Protein AF-A0AAD9IQ55-F1 (afdb_monomer_lite)

Structure (mmCIF, N/CA/C/O backbone):
data_AF-A0AAD9IQ55-F1
#
_entry.id   AF-A0AAD9IQ55-F1
#
loop_
_atom_site.group_PDB
_atom_site.id
_atom_site.type_symbol
_atom_site.label_atom_id
_atom_site.label_alt_id
_atom_site.label_comp_id
_atom_site.label_asym_id
_atom_site.label_entity_id
_atom_site.label_seq_id
_atom_site.pdbx_PDB_ins_code
_atom_site.Cartn_x
_atom_site.Cartn_y
_atom_site.Cartn_z
_atom_site.occupancy
_atom_site.B_iso_or_equiv
_atom_site.auth_seq_id
_atom_site.auth_comp_id
_atom_site.auth_asym_id
_atom_site.auth_atom_id
_atom_site.pdbx_PDB_model_num
ATOM 1 N N . MET A 1 1 ? 18.481 4.243 27.994 1.00 42.56 1 MET A N 1
ATOM 2 C CA . MET A 1 1 ? 17.463 4.254 26.922 1.00 42.56 1 MET A CA 1
ATOM 3 C C . MET A 1 1 ? 17.151 2.808 26.580 1.00 42.56 1 MET A C 1
ATOM 5 O O . MET A 1 1 ? 18.084 2.077 26.283 1.00 42.56 1 MET A O 1
ATOM 9 N N . CYS A 1 2 ? 15.898 2.372 26.704 1.00 54.56 2 CYS A N 1
ATOM 10 C CA . CYS A 1 2 ? 15.465 1.057 26.230 1.00 54.56 2 CYS A CA 1
ATOM 11 C C . CYS A 1 2 ? 14.967 1.247 24.794 1.00 54.56 2 CYS A C 1
ATOM 13 O O . CYS A 1 2 ? 14.055 2.041 24.573 1.00 54.56 2 CYS A O 1
ATOM 15 N N . VAL A 1 3 ? 15.608 0.602 23.823 1.00 52.66 3 VAL A N 1
ATOM 16 C CA . VAL A 1 3 ? 15.129 0.601 22.438 1.00 52.66 3 VAL A CA 1
ATOM 17 C C . VAL A 1 3 ? 14.088 -0.509 22.357 1.00 52.66 3 VAL A C 1
ATOM 19 O O . VAL A 1 3 ? 14.427 -1.685 22.476 1.00 52.66 3 VAL A O 1
ATOM 22 N N . ILE A 1 4 ? 12.811 -0.146 22.232 1.00 53.31 4 ILE A N 1
ATOM 23 C CA . ILE A 1 4 ? 11.757 -1.126 21.967 1.00 53.31 4 ILE A CA 1
ATOM 24 C C . ILE A 1 4 ? 11.944 -1.570 20.517 1.00 53.31 4 ILE A C 1
ATOM 26 O O . ILE A 1 4 ? 11.664 -0.817 19.587 1.00 53.31 4 ILE A O 1
ATOM 30 N N . HIS A 1 5 ? 12.454 -2.782 20.321 1.00 58.53 5 HIS A N 1
ATOM 31 C CA . HIS A 1 5 ? 12.438 -3.414 19.011 1.00 58.53 5 HIS A CA 1
ATOM 32 C C . HIS A 1 5 ? 11.019 -3.917 18.754 1.00 58.53 5 HIS A C 1
ATOM 34 O O . HIS A 1 5 ? 10.540 -4.813 19.448 1.00 58.53 5 HIS A O 1
ATOM 40 N N . VAL A 1 6 ? 10.337 -3.335 17.769 1.00 66.56 6 VAL A N 1
ATOM 41 C CA . VAL A 1 6 ? 9.122 -3.942 17.222 1.00 66.56 6 VAL A CA 1
ATOM 42 C C . VAL A 1 6 ? 9.561 -5.252 16.566 1.00 66.56 6 VAL A C 1
ATOM 44 O O . VAL A 1 6 ? 10.432 -5.237 15.698 1.00 66.56 6 VAL A O 1
ATOM 47 N N . VAL A 1 7 ? 9.031 -6.383 17.033 1.00 69.19 7 VAL A N 1
ATOM 48 C CA . VAL A 1 7 ? 9.368 -7.723 16.525 1.00 69.19 7 VAL A CA 1
ATOM 49 C C . VAL A 1 7 ? 8.355 -8.130 15.460 1.00 69.19 7 VAL A C 1
ATOM 51 O O . VAL A 1 7 ? 7.166 -7.842 15.595 1.00 69.19 7 VAL A O 1
ATOM 54 N N . ALA A 1 8 ? 8.829 -8.790 14.400 1.00 69.25 8 ALA A N 1
ATOM 55 C CA . ALA A 1 8 ? 7.970 -9.260 13.320 1.00 69.25 8 ALA A CA 1
ATOM 56 C C . ALA A 1 8 ? 6.969 -10.286 13.843 1.00 69.25 8 ALA A C 1
ATOM 58 O O . ALA A 1 8 ? 7.355 -11.146 14.642 1.00 69.25 8 ALA A O 1
ATOM 59 N N . PRO A 1 9 ? 5.714 -10.268 13.365 1.00 76.56 9 PRO A N 1
ATOM 60 C CA . PRO A 1 9 ? 4.845 -11.426 13.485 1.00 76.56 9 PRO A CA 1
ATOM 61 C C . PRO A 1 9 ? 5.547 -12.674 12.935 1.00 76.56 9 PRO A C 1
ATOM 63 O O . PRO A 1 9 ? 6.327 -12.594 11.986 1.00 76.56 9 PRO A O 1
ATOM 66 N N . SER A 1 10 ? 5.238 -13.841 13.502 1.00 71.06 10 SER A N 1
ATOM 67 C CA . SER A 1 10 ? 5.856 -15.117 13.114 1.00 71.06 10 SER A CA 1
ATOM 68 C C . SER A 1 10 ? 5.575 -15.531 11.665 1.00 71.06 10 SER A C 1
ATOM 70 O O . SER A 1 10 ? 6.304 -16.357 11.121 1.00 71.06 10 SER A O 1
ATOM 72 N N . VAL A 1 11 ? 4.543 -14.961 11.032 1.00 79.62 11 VAL A N 1
ATOM 73 C CA . VAL A 1 11 ? 4.214 -15.173 9.620 1.00 79.62 11 VAL A CA 1
ATOM 74 C C . VAL A 1 11 ? 3.798 -13.841 9.001 1.00 79.62 11 VAL A C 1
ATOM 76 O O . VAL A 1 11 ? 2.807 -13.241 9.413 1.00 79.62 11 VAL A O 1
ATOM 79 N N . LEU A 1 12 ? 4.541 -13.402 7.987 1.00 85.56 12 LEU A N 1
ATOM 80 C CA . LEU A 1 12 ? 4.138 -12.324 7.086 1.00 85.56 12 LEU A CA 1
ATOM 81 C C . LEU A 1 12 ? 3.651 -12.943 5.775 1.00 85.56 12 LEU A C 1
ATOM 83 O O . LEU A 1 12 ? 4.246 -13.899 5.280 1.00 85.56 12 LEU A O 1
ATOM 87 N N . GLN A 1 13 ? 2.570 -12.406 5.218 1.00 91.56 13 GLN A N 1
ATOM 88 C CA . GLN A 1 13 ? 2.015 -12.852 3.939 1.00 91.56 13 GLN A CA 1
ATOM 89 C C . GLN A 1 13 ? 2.373 -11.861 2.835 1.00 91.56 13 GLN A C 1
ATOM 91 O O . GLN A 1 13 ? 2.524 -10.672 3.114 1.00 91.56 13 GLN A O 1
ATOM 96 N N . ASN A 1 14 ? 2.477 -12.341 1.591 1.00 95.44 14 ASN A N 1
ATOM 97 C CA . ASN A 1 14 ? 2.530 -11.456 0.432 1.00 95.44 14 ASN A CA 1
ATOM 98 C C . ASN A 1 14 ? 1.146 -10.821 0.232 1.00 95.44 14 ASN A C 1
ATOM 100 O O . ASN A 1 14 ? 0.242 -11.458 -0.305 1.00 95.44 14 ASN A O 1
ATOM 104 N N . VAL A 1 15 ? 0.991 -9.576 0.670 1.00 96.88 15 VAL A N 1
ATOM 105 C CA . VAL A 1 15 ? -0.272 -8.829 0.601 1.00 96.88 15 VAL A CA 1
ATOM 106 C C . VAL A 1 15 ? -0.481 -8.140 -0.746 1.00 96.88 15 VAL A C 1
ATOM 108 O O . VAL A 1 15 ? -1.554 -7.601 -0.983 1.00 96.88 15 VAL A O 1
ATOM 111 N N . ALA A 1 16 ? 0.511 -8.176 -1.641 1.00 97.62 16 ALA A N 1
ATOM 112 C CA . ALA A 1 16 ? 0.393 -7.638 -2.994 1.00 97.62 16 ALA A CA 1
ATOM 113 C C . ALA A 1 16 ? -0.162 -8.654 -4.007 1.00 97.62 16 ALA A C 1
ATOM 115 O O . ALA A 1 16 ? -0.528 -8.260 -5.110 1.00 97.62 16 ALA A O 1
ATOM 116 N N . LEU A 1 17 ? -0.249 -9.944 -3.657 1.00 97.38 17 LEU A N 1
ATOM 117 C CA . LEU A 1 17 ? -0.717 -10.988 -4.571 1.00 97.38 17 LEU A CA 1
ATOM 118 C C . LEU A 1 17 ? -2.138 -10.692 -5.081 1.00 97.38 17 LEU A C 1
ATOM 120 O O . LEU A 1 17 ? -3.067 -10.514 -4.296 1.00 97.38 17 LEU A O 1
ATOM 124 N N . ASN A 1 18 ? -2.301 -10.694 -6.403 1.00 96.50 18 ASN A N 1
ATOM 125 C CA . ASN A 1 18 ? -3.513 -10.365 -7.156 1.00 96.50 18 ASN A CA 1
ATOM 126 C C . ASN A 1 18 ? -4.063 -8.947 -6.933 1.00 96.50 18 ASN A C 1
ATOM 128 O O . ASN A 1 18 ? -5.191 -8.660 -7.343 1.00 96.50 18 ASN A O 1
ATOM 132 N N . MET A 1 19 ? -3.286 -8.050 -6.324 1.00 97.12 19 MET A N 1
ATOM 133 C CA . MET A 1 19 ? -3.704 -6.666 -6.125 1.00 97.12 19 MET A CA 1
ATOM 134 C C . MET A 1 19 ? -3.611 -5.856 -7.415 1.00 97.12 19 MET A C 1
ATOM 136 O O . MET A 1 19 ? -2.787 -6.122 -8.300 1.00 97.12 19 MET A O 1
ATOM 140 N N . ALA A 1 20 ? -4.477 -4.847 -7.511 1.00 95.31 20 ALA A N 1
ATOM 141 C CA . ALA A 1 20 ? -4.499 -3.929 -8.634 1.00 95.31 20 ALA A CA 1
ATOM 142 C C . ALA A 1 20 ? -3.229 -3.072 -8.647 1.00 95.31 20 ALA A C 1
ATOM 144 O O . ALA A 1 20 ? -2.779 -2.565 -7.619 1.00 95.31 20 ALA A O 1
ATOM 145 N N . ALA A 1 21 ? -2.669 -2.898 -9.838 1.00 95.88 21 ALA A N 1
ATOM 146 C CA . ALA A 1 21 ? -1.472 -2.108 -10.038 1.00 95.88 21 ALA A CA 1
ATOM 147 C C . ALA A 1 21 ? -1.592 -1.236 -11.283 1.00 95.88 21 ALA A C 1
ATOM 149 O O . ALA A 1 21 ? -2.334 -1.538 -12.223 1.00 95.88 21 ALA A O 1
ATOM 150 N N . GLU A 1 22 ? -0.800 -0.179 -11.294 1.00 94.56 22 GLU A N 1
ATOM 151 C CA . GLU A 1 22 ? -0.687 0.798 -12.362 1.00 94.56 22 GLU A CA 1
ATOM 152 C C . GLU A 1 22 ? 0.782 1.124 -12.632 1.00 94.56 22 GLU A C 1
ATOM 154 O O . GLU A 1 22 ? 1.686 0.755 -11.881 1.00 94.56 22 GLU A O 1
ATOM 159 N N . ARG A 1 23 ? 1.031 1.767 -13.768 1.00 92.81 23 ARG A N 1
ATOM 160 C CA . ARG A 1 23 ? 2.373 2.115 -14.222 1.00 92.81 23 ARG A CA 1
ATOM 161 C C . ARG A 1 23 ? 2.347 3.372 -15.071 1.00 92.81 23 ARG A C 1
ATOM 163 O O . ARG A 1 23 ? 1.303 3.724 -15.622 1.00 92.81 23 ARG A O 1
ATOM 170 N N . SER A 1 24 ? 3.513 3.970 -15.259 1.00 91.94 24 SER A N 1
ATOM 171 C CA . SER A 1 24 ? 3.709 5.047 -16.220 1.00 91.94 24 SER A CA 1
ATOM 172 C C . SER A 1 24 ? 3.548 4.583 -17.681 1.00 91.94 24 SER A C 1
ATOM 174 O O . SER A 1 24 ? 3.724 3.403 -18.027 1.00 91.94 24 SER A O 1
ATOM 176 N N . GLY A 1 25 ? 3.180 5.539 -18.541 1.00 81.94 25 GLY A N 1
ATOM 177 C CA . GLY A 1 25 ? 3.067 5.388 -19.993 1.00 81.94 25 GLY A CA 1
ATOM 178 C C . GLY A 1 25 ? 1.837 4.604 -20.510 1.00 81.94 25 GLY A C 1
ATOM 179 O O . GLY A 1 25 ? 1.267 3.765 -19.812 1.00 81.94 25 GLY A O 1
ATOM 180 N N . PRO A 1 26 ? 1.413 4.818 -21.774 1.00 66.62 26 PRO A N 1
ATOM 181 C CA . PRO A 1 26 ? 0.259 4.135 -22.374 1.00 66.62 26 PRO A CA 1
ATOM 182 C C . PRO A 1 26 ? 0.397 2.596 -22.493 1.00 66.62 26 PRO A C 1
ATOM 184 O O . PRO A 1 26 ? 1.491 2.027 -22.525 1.00 66.62 26 PRO A O 1
ATOM 187 N N . SER A 1 27 ? -0.758 1.923 -22.571 1.00 57.03 27 SER A N 1
ATOM 188 C CA . SER A 1 27 ? -1.025 0.475 -22.409 1.00 57.03 27 SER A CA 1
ATOM 189 C C . SER A 1 27 ? -0.521 -0.467 -23.534 1.00 57.03 27 SER A C 1
ATOM 191 O O . SER A 1 27 ? -1.166 -1.464 -23.840 1.00 57.03 27 SER A O 1
ATOM 193 N N . GLN A 1 28 ? 0.607 -0.195 -24.205 1.00 56.88 28 GLN A N 1
ATOM 194 C CA . GLN A 1 28 ? 0.999 -0.997 -25.387 1.00 56.88 28 GLN A CA 1
ATOM 195 C C . GLN A 1 28 ? 1.853 -2.249 -25.105 1.00 56.88 28 GLN A C 1
ATOM 197 O O . GLN A 1 28 ? 1.911 -3.135 -25.953 1.00 56.88 28 GLN A O 1
ATOM 202 N N . SER A 1 29 ? 2.468 -2.399 -23.925 1.00 57.62 29 SER A N 1
ATOM 203 C CA . SER A 1 29 ? 3.157 -3.647 -23.543 1.00 57.62 29 SER A CA 1
ATOM 204 C C . SER A 1 29 ? 3.081 -3.893 -22.033 1.00 57.62 29 SER A C 1
ATOM 206 O O . SER A 1 29 ? 3.156 -2.935 -21.275 1.00 57.62 29 SER A O 1
ATOM 208 N N . GLY A 1 30 ? 2.864 -5.143 -21.599 1.00 67.00 30 GLY A N 1
ATOM 209 C CA . GLY A 1 30 ? 2.849 -5.572 -20.187 1.00 67.00 30 GLY A CA 1
ATOM 210 C C . GLY A 1 30 ? 1.794 -4.891 -19.296 1.00 67.00 30 GLY A C 1
ATOM 211 O O . GLY A 1 30 ? 1.935 -3.728 -18.914 1.00 67.00 30 GLY A O 1
ATOM 212 N N . ALA A 1 31 ? 0.736 -5.611 -18.913 1.00 87.31 31 ALA A N 1
ATOM 213 C CA . ALA A 1 31 ? -0.234 -5.091 -17.945 1.00 87.31 31 ALA A CA 1
ATOM 214 C C . ALA A 1 31 ? 0.423 -4.932 -16.565 1.00 87.31 31 ALA A C 1
ATOM 216 O O . ALA A 1 31 ? 1.124 -5.838 -16.134 1.00 87.31 31 ALA A O 1
ATOM 217 N N . ALA A 1 32 ? 0.161 -3.831 -15.854 1.00 92.94 32 ALA A N 1
ATOM 218 C CA . ALA A 1 32 ? 0.799 -3.551 -14.562 1.00 92.94 32 ALA A CA 1
ATOM 219 C C . ALA A 1 32 ? 0.580 -4.648 -13.503 1.00 92.94 32 ALA A C 1
ATOM 221 O O . ALA A 1 32 ? 1.468 -4.908 -12.695 1.00 92.94 32 ALA A O 1
ATOM 222 N N . ARG A 1 33 ? -0.567 -5.335 -13.555 1.00 94.19 33 ARG A N 1
ATOM 223 C CA . ARG A 1 33 ? -0.897 -6.473 -12.682 1.00 94.19 33 ARG A CA 1
ATOM 224 C C . ARG A 1 33 ? 0.024 -7.691 -12.835 1.00 94.19 33 ARG A C 1
ATOM 226 O O . ARG A 1 33 ? -0.029 -8.580 -12.003 1.00 94.19 33 ARG A O 1
ATOM 233 N N . LEU A 1 34 ? 0.820 -7.774 -13.906 1.00 93.44 34 LEU A N 1
ATOM 234 C CA . LEU A 1 34 ? 1.723 -8.913 -14.115 1.00 93.44 34 LEU A CA 1
ATOM 235 C C . LEU A 1 34 ? 2.860 -8.949 -13.093 1.00 93.44 34 LEU A C 1
ATOM 237 O O . LEU A 1 34 ? 3.511 -9.964 -12.976 1.00 93.44 34 LEU A O 1
ATOM 241 N N . ALA A 1 35 ? 3.111 -7.853 -12.374 1.00 94.00 35 ALA A N 1
ATOM 242 C CA . ALA A 1 35 ? 4.083 -7.839 -11.286 1.00 94.00 35 ALA A CA 1
ATOM 243 C C . ALA A 1 35 ? 3.480 -8.287 -9.941 1.00 94.00 35 ALA A C 1
ATOM 245 O O . ALA A 1 35 ? 4.169 -8.244 -8.929 1.00 94.00 35 ALA A O 1
ATOM 246 N N . THR A 1 36 ? 2.195 -8.641 -9.898 1.00 96.56 36 THR A N 1
ATOM 247 C CA . THR A 1 36 ? 1.485 -9.069 -8.686 1.00 96.56 36 THR A CA 1
ATOM 248 C C . THR A 1 36 ? 0.706 -10.363 -8.905 1.00 96.56 36 THR A C 1
ATOM 250 O O . THR A 1 36 ? -0.139 -10.711 -8.085 1.00 96.56 36 THR A O 1
ATOM 253 N N . ASP A 1 37 ? 0.939 -11.088 -10.001 1.00 95.50 37 ASP A N 1
ATOM 254 C CA . ASP A 1 37 ? 0.157 -12.275 -10.366 1.00 95.50 37 ASP A CA 1
ATOM 255 C C . ASP A 1 37 ? 0.698 -13.583 -9.752 1.00 95.50 37 ASP A C 1
ATOM 257 O O . ASP A 1 37 ? 0.043 -14.624 -9.851 1.00 95.50 37 ASP A O 1
ATOM 261 N N . GLY A 1 38 ? 1.850 -13.538 -9.071 1.00 94.19 38 GLY A N 1
ATOM 262 C CA . GLY A 1 38 ? 2.486 -14.705 -8.463 1.00 94.19 38 GLY A CA 1
ATOM 263 C C . GLY A 1 38 ? 3.304 -15.543 -9.446 1.00 94.19 38 GLY A C 1
ATOM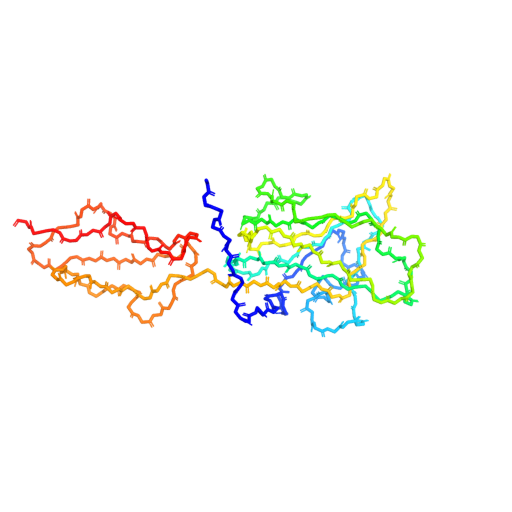 264 O O . GLY A 1 38 ? 3.693 -16.666 -9.108 1.00 94.19 38 GLY A O 1
ATOM 265 N N . ILE A 1 39 ? 3.549 -15.046 -10.661 1.00 90.38 39 ILE A N 1
ATOM 266 C CA . ILE A 1 39 ? 4.222 -15.770 -11.735 1.00 90.38 39 ILE A CA 1
ATOM 267 C C . ILE A 1 39 ? 5.543 -15.065 -12.073 1.00 90.38 39 ILE A C 1
ATOM 269 O O . ILE A 1 39 ? 5.620 -14.169 -12.898 1.00 90.38 39 ILE A O 1
ATOM 273 N N . ASN A 1 40 ? 6.655 -15.574 -11.541 1.00 83.12 40 ASN A N 1
ATOM 274 C CA . ASN A 1 40 ? 7.984 -14.948 -11.676 1.00 83.12 40 ASN A CA 1
ATOM 275 C C . ASN A 1 40 ? 8.537 -14.788 -13.118 1.00 83.12 40 ASN A C 1
ATOM 277 O O . ASN A 1 40 ? 9.645 -14.272 -13.285 1.00 83.12 40 ASN A O 1
ATOM 281 N N . ASN A 1 41 ? 7.841 -15.276 -14.153 1.00 82.75 41 ASN A N 1
ATOM 282 C CA . ASN A 1 41 ? 8.249 -15.166 -15.559 1.00 82.75 41 ASN A CA 1
ATOM 283 C C . ASN A 1 41 ? 7.289 -14.341 -16.439 1.00 82.75 41 ASN A C 1
ATOM 285 O O . ASN A 1 41 ? 7.605 -14.113 -17.612 1.00 82.75 41 ASN A O 1
ATOM 289 N N . THR A 1 42 ? 6.161 -13.873 -15.902 1.00 88.38 42 THR A N 1
ATOM 290 C CA . THR A 1 42 ? 5.388 -12.777 -16.491 1.00 88.38 42 THR A CA 1
ATOM 291 C C . THR A 1 42 ? 5.989 -11.477 -15.978 1.00 88.38 42 THR A C 1
ATOM 293 O O . THR A 1 42 ? 6.549 -11.428 -14.891 1.00 88.38 42 THR A O 1
ATOM 296 N N . CYS A 1 43 ? 6.006 -10.429 -16.803 1.00 88.56 43 CYS A N 1
ATOM 297 C CA . CYS A 1 43 ? 6.587 -9.164 -16.369 1.00 88.56 43 CYS A CA 1
ATOM 298 C C . CYS A 1 43 ? 5.785 -7.976 -16.876 1.00 88.56 43 CYS A C 1
ATOM 300 O O . CYS A 1 43 ? 5.395 -7.902 -18.046 1.00 88.56 43 CYS A O 1
ATOM 302 N N . THR A 1 44 ? 5.620 -7.004 -15.993 1.00 89.88 44 THR A N 1
ATOM 303 C CA . THR A 1 44 ? 5.247 -5.643 -16.340 1.00 89.88 44 THR A CA 1
ATOM 304 C C . THR A 1 44 ? 6.435 -4.944 -16.986 1.00 89.88 44 THR A C 1
ATOM 306 O O . THR A 1 44 ? 7.571 -5.085 -16.528 1.00 89.88 44 THR A O 1
ATOM 309 N N . VAL A 1 45 ? 6.175 -4.167 -18.039 1.00 87.94 45 VAL A N 1
ATOM 310 C CA . VAL A 1 45 ? 7.179 -3.331 -18.705 1.00 87.94 45 VAL A CA 1
ATOM 311 C C . VAL A 1 45 ? 6.565 -1.957 -18.976 1.00 87.94 45 VAL A C 1
ATOM 313 O O . VAL A 1 45 ? 5.445 -1.876 -19.479 1.00 87.94 45 VAL A O 1
ATOM 316 N N . THR A 1 46 ? 7.263 -0.880 -18.622 1.00 88.81 46 THR A N 1
ATOM 317 C CA . THR A 1 46 ? 6.867 0.490 -18.996 1.00 88.81 46 THR A CA 1
ATOM 318 C C . THR A 1 46 ? 7.348 0.835 -20.406 1.00 88.81 46 THR A C 1
ATOM 320 O O . THR A 1 46 ? 8.086 0.076 -21.041 1.00 88.81 46 THR A O 1
ATOM 323 N N . ASN A 1 47 ? 6.962 2.010 -20.904 1.00 88.00 47 ASN A N 1
ATOM 324 C CA . ASN A 1 47 ? 7.623 2.570 -22.080 1.00 88.00 47 ASN A CA 1
ATOM 325 C C . ASN A 1 47 ? 9.022 3.084 -21.713 1.00 88.00 47 ASN A C 1
ATOM 327 O O . ASN A 1 47 ? 9.397 3.119 -20.539 1.00 88.00 47 ASN A O 1
ATOM 331 N N . ILE A 1 48 ? 9.786 3.457 -22.741 1.00 86.69 48 ILE A N 1
ATOM 332 C CA . ILE A 1 48 ? 11.026 4.209 -22.567 1.00 86.69 48 ILE A CA 1
ATOM 333 C C . ILE A 1 48 ? 10.635 5.649 -22.241 1.00 86.69 48 ILE A C 1
ATOM 335 O O . ILE A 1 48 ? 10.021 6.318 -23.068 1.00 86.69 48 ILE A O 1
ATOM 339 N N . GLU A 1 49 ? 10.932 6.085 -21.024 1.00 89.00 49 GLU A N 1
ATOM 340 C CA . GLU A 1 49 ? 10.611 7.421 -20.524 1.00 89.00 49 GLU A CA 1
ATOM 341 C C . GLU A 1 49 ? 11.558 7.805 -19.381 1.00 89.00 49 GLU A C 1
ATOM 343 O O . GLU A 1 49 ? 12.341 6.983 -18.898 1.00 89.00 49 GLU A O 1
ATOM 348 N N . LEU A 1 50 ? 11.523 9.069 -18.958 1.00 90.06 50 LEU A N 1
ATOM 349 C CA . LEU A 1 50 ? 12.254 9.518 -17.776 1.00 90.06 50 LEU A CA 1
ATOM 350 C C . LEU A 1 50 ? 11.506 9.098 -16.511 1.00 90.06 50 LEU A C 1
ATOM 352 O O . LEU A 1 50 ? 10.322 9.390 -16.365 1.00 90.06 50 LEU A O 1
ATOM 356 N N . HIS A 1 51 ? 12.231 8.490 -15.575 1.00 90.75 51 HIS A N 1
ATOM 357 C CA . HIS A 1 51 ? 11.712 8.053 -14.279 1.00 90.75 51 HIS A CA 1
ATOM 358 C C . HIS A 1 51 ? 10.447 7.171 -14.358 1.00 90.75 51 HIS A C 1
ATOM 360 O O . HIS A 1 51 ? 9.444 7.483 -13.704 1.00 90.75 51 HIS A O 1
ATOM 366 N N . PRO A 1 52 ? 10.448 6.080 -15.154 1.00 92.81 52 PRO A N 1
ATOM 367 C CA . PRO A 1 52 ? 9.303 5.187 -15.214 1.00 92.81 52 PRO A CA 1
ATOM 368 C C . PRO A 1 52 ? 9.000 4.611 -13.835 1.00 92.81 52 PRO A C 1
ATOM 370 O O . PRO A 1 52 ? 9.904 4.323 -13.040 1.00 92.81 52 PRO A O 1
ATOM 373 N N . TRP A 1 53 ? 7.716 4.409 -13.573 1.00 94.88 53 TRP A N 1
ATOM 374 C CA . TRP A 1 53 ? 7.248 3.952 -12.278 1.00 94.88 53 TRP A CA 1
ATOM 375 C C . TRP A 1 53 ? 6.149 2.905 -12.389 1.00 94.88 53 TRP A C 1
ATOM 377 O O . TRP A 1 53 ? 5.445 2.783 -13.394 1.00 94.88 53 TRP A O 1
ATOM 387 N N . TRP A 1 54 ? 6.012 2.146 -11.313 1.00 95.75 54 TRP A N 1
ATOM 388 C CA . TRP A 1 54 ? 4.955 1.173 -11.094 1.00 95.75 54 TRP A CA 1
ATOM 389 C C . TRP A 1 54 ? 4.444 1.302 -9.662 1.00 95.75 54 TRP A C 1
ATOM 391 O O . TRP A 1 54 ? 5.234 1.563 -8.757 1.00 95.75 54 TRP A O 1
ATOM 401 N N . ARG A 1 55 ? 3.142 1.127 -9.443 1.00 97.62 55 ARG A N 1
ATOM 402 C CA . ARG A 1 55 ? 2.518 1.243 -8.122 1.00 97.62 55 ARG A CA 1
ATOM 403 C C . ARG A 1 55 ? 1.429 0.195 -7.937 1.00 97.62 55 ARG A C 1
ATOM 405 O O . ARG A 1 55 ? 0.614 -0.001 -8.833 1.00 97.62 55 ARG A O 1
ATOM 412 N N . VAL A 1 56 ? 1.396 -0.437 -6.767 1.00 98.12 56 VAL A N 1
ATOM 413 C CA . VAL A 1 56 ? 0.301 -1.322 -6.330 1.00 98.12 56 VAL A CA 1
ATOM 414 C C . VAL A 1 56 ? -0.555 -0.634 -5.275 1.00 98.12 56 VAL A C 1
ATOM 416 O O . VAL A 1 56 ? -0.014 0.021 -4.381 1.00 98.12 56 VAL A O 1
ATOM 419 N N . ASP A 1 57 ? -1.874 -0.802 -5.378 1.00 98.00 57 ASP A N 1
ATOM 420 C CA . ASP A 1 57 ? -2.842 -0.475 -4.327 1.00 98.00 57 ASP A CA 1
ATOM 421 C C . ASP A 1 57 ? -3.183 -1.749 -3.542 1.00 98.00 57 ASP A C 1
ATOM 423 O O . ASP A 1 57 ? -3.800 -2.671 -4.074 1.00 98.00 57 ASP A O 1
ATOM 427 N N . LEU A 1 58 ? -2.791 -1.801 -2.267 1.00 97.88 58 LEU A N 1
ATOM 428 C CA . LEU A 1 58 ? -3.072 -2.923 -1.366 1.00 97.88 58 LEU A CA 1
ATOM 429 C C . LEU A 1 58 ? -4.522 -2.927 -0.848 1.00 97.88 58 LEU A C 1
ATOM 431 O O . LEU A 1 58 ? -4.878 -3.797 -0.054 1.00 97.88 58 LEU A O 1
ATOM 435 N N . VAL A 1 59 ? -5.348 -1.954 -1.257 1.00 96.31 59 VAL A N 1
ATOM 436 C CA . VAL A 1 59 ? -6.755 -1.718 -0.878 1.00 96.31 59 VAL A CA 1
ATOM 437 C C . VAL A 1 59 ? -6.940 -1.287 0.581 1.00 96.31 59 VAL A C 1
ATOM 439 O O . VAL A 1 59 ? -7.707 -0.367 0.868 1.00 96.31 59 VAL A O 1
ATOM 442 N N . HIS A 1 60 ? -6.199 -1.893 1.504 1.00 96.12 60 HIS A N 1
ATOM 443 C CA . HIS A 1 60 ? -6.207 -1.588 2.929 1.00 96.12 60 HIS A CA 1
ATOM 444 C C . HIS A 1 60 ? -4.847 -1.080 3.413 1.00 96.12 60 HIS A C 1
ATOM 446 O O . HIS A 1 60 ? -3.847 -1.117 2.698 1.00 96.12 60 HIS A O 1
ATOM 452 N N . LEU A 1 61 ? -4.814 -0.587 4.653 1.00 96.88 61 LEU A N 1
ATOM 453 C CA . LEU A 1 61 ? -3.578 -0.156 5.295 1.00 96.88 61 LEU A CA 1
ATOM 454 C C . LEU A 1 61 ? -2.862 -1.351 5.930 1.00 96.88 61 LEU A C 1
ATOM 456 O O . LEU A 1 61 ? -3.454 -2.089 6.720 1.00 96.88 61 LEU A O 1
ATOM 460 N N . TYR A 1 62 ? -1.574 -1.494 5.637 1.00 95.88 62 TYR A N 1
ATOM 461 C CA . TYR A 1 62 ? -0.714 -2.527 6.199 1.00 95.88 62 TYR A CA 1
ATOM 462 C C . TYR A 1 62 ? 0.476 -1.908 6.920 1.00 95.88 62 TYR A C 1
ATOM 464 O O . TYR A 1 62 ? 1.042 -0.910 6.480 1.00 95.88 62 TYR A O 1
ATOM 472 N N . THR A 1 63 ? 0.906 -2.556 7.995 1.00 93.38 63 THR A N 1
ATOM 473 C CA . THR A 1 63 ? 2.251 -2.392 8.543 1.00 93.38 63 THR A CA 1
ATOM 474 C C . THR A 1 63 ? 3.196 -3.260 7.716 1.00 93.38 63 THR A C 1
ATOM 476 O O . THR A 1 63 ? 3.237 -4.482 7.887 1.00 93.38 63 THR A O 1
ATOM 479 N N . VAL A 1 64 ? 3.918 -2.645 6.783 1.00 93.56 64 VAL A N 1
ATOM 480 C CA . VAL A 1 64 ? 4.835 -3.303 5.846 1.00 93.56 64 VAL A CA 1
ATOM 481 C C . VAL A 1 64 ? 6.212 -3.462 6.479 1.00 93.56 64 VAL A C 1
ATOM 483 O O . VAL A 1 64 ? 6.775 -2.524 7.037 1.00 93.56 64 VAL A O 1
ATOM 486 N N . TRP A 1 65 ? 6.750 -4.673 6.382 1.00 90.94 65 TRP A N 1
ATOM 487 C CA . TRP A 1 65 ? 8.029 -5.072 6.968 1.00 90.94 65 TRP A CA 1
ATOM 488 C C . TRP A 1 65 ? 9.153 -5.116 5.946 1.00 90.94 65 TRP A C 1
ATOM 490 O O . TRP A 1 65 ? 10.267 -4.679 6.223 1.00 90.94 65 TRP A O 1
ATOM 500 N N . HIS A 1 66 ? 8.867 -5.677 4.776 1.00 89.50 66 HIS A N 1
ATOM 501 C CA . HIS A 1 66 ? 9.794 -5.668 3.660 1.00 89.50 66 HIS A CA 1
ATOM 502 C C . HIS A 1 66 ? 9.052 -5.807 2.339 1.00 89.50 66 HIS A C 1
ATOM 504 O O . HIS A 1 66 ? 7.950 -6.355 2.262 1.00 89.50 66 HIS A O 1
ATOM 510 N N . VAL A 1 67 ? 9.697 -5.307 1.294 1.00 92.81 67 VAL A N 1
ATOM 511 C CA . VAL A 1 67 ? 9.273 -5.470 -0.092 1.00 92.81 67 VAL A CA 1
ATOM 512 C C .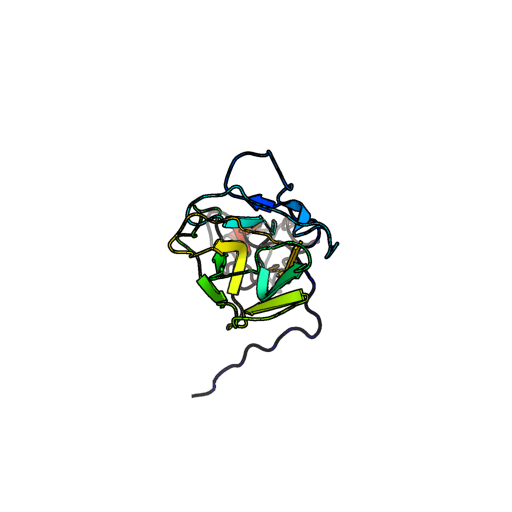 VAL A 1 67 ? 10.344 -6.268 -0.802 1.00 92.81 67 VAL A C 1
ATOM 514 O O . VAL A 1 67 ? 11.529 -6.004 -0.612 1.00 92.81 67 VAL A O 1
ATOM 517 N N . THR A 1 68 ? 9.909 -7.217 -1.612 1.00 90.31 68 THR A N 1
ATOM 518 C CA . THR A 1 68 ? 10.741 -8.067 -2.446 1.00 90.31 68 THR A CA 1
ATOM 519 C C . THR A 1 68 ? 10.416 -7.794 -3.903 1.00 90.31 68 THR A C 1
ATOM 521 O O . THR A 1 68 ? 9.257 -7.844 -4.301 1.00 90.31 68 THR A O 1
ATOM 524 N N . VAL A 1 69 ? 11.438 -7.532 -4.707 1.00 89.00 69 VAL A N 1
ATOM 525 C CA . VAL A 1 69 ? 11.295 -7.312 -6.151 1.00 89.00 69 VAL A CA 1
ATOM 526 C C . VAL A 1 69 ? 12.098 -8.363 -6.886 1.00 89.00 69 VAL A C 1
ATOM 528 O O . VAL A 1 69 ? 13.267 -8.529 -6.561 1.00 89.00 69 VAL A O 1
ATOM 531 N N . SER A 1 70 ? 11.493 -9.024 -7.869 1.00 83.19 70 SER A N 1
ATOM 532 C CA . SER A 1 70 ? 12.124 -10.013 -8.742 1.00 83.19 70 SER A CA 1
ATOM 533 C C . SER A 1 70 ? 12.076 -9.560 -10.202 1.00 83.19 70 SER A C 1
ATOM 535 O O . SER A 1 70 ? 11.024 -9.177 -10.723 1.00 83.19 70 SER A O 1
ATOM 537 N N . ASN A 1 71 ? 13.213 -9.652 -10.889 1.00 77.62 71 ASN A N 1
ATOM 538 C CA . ASN A 1 71 ? 13.317 -9.483 -12.340 1.00 77.62 71 ASN A CA 1
ATOM 539 C C . ASN A 1 71 ? 13.956 -10.727 -12.967 1.00 77.62 71 ASN A C 1
ATOM 541 O O . ASN A 1 71 ? 14.915 -11.256 -12.417 1.00 77.62 71 ASN A O 1
ATOM 545 N N . PHE A 1 72 ? 13.447 -11.193 -14.107 1.00 71.50 72 PHE A N 1
ATOM 546 C CA . PHE A 1 72 ? 13.959 -12.380 -14.795 1.00 71.50 72 PHE A CA 1
ATOM 547 C C . PHE A 1 72 ? 14.942 -11.978 -15.909 1.00 71.50 72 PHE A C 1
ATOM 549 O O . PHE A 1 72 ? 14.542 -11.577 -17.005 1.00 71.50 72 PHE A O 1
ATOM 556 N N . GLU A 1 73 ? 16.247 -12.079 -15.631 1.00 59.31 73 GLU A N 1
ATOM 557 C CA . GLU A 1 73 ? 17.324 -11.462 -16.429 1.00 59.31 73 GLU A CA 1
ATOM 558 C C . GLU A 1 73 ? 17.624 -12.084 -17.804 1.00 59.31 73 GLU A C 1
ATOM 560 O O . GLU A 1 73 ? 18.420 -11.515 -18.554 1.00 59.31 73 GLU A O 1
ATOM 565 N N . GLN A 1 74 ? 16.984 -13.186 -18.222 1.00 58.66 74 GLN A N 1
ATOM 566 C CA . GLN A 1 74 ? 17.165 -13.666 -19.608 1.00 58.66 74 GLN A CA 1
ATOM 567 C C . GLN A 1 74 ? 16.661 -12.657 -20.657 1.00 58.66 74 GLN A C 1
ATOM 569 O O . GLN A 1 74 ? 16.992 -12.777 -21.836 1.00 58.66 74 GLN A O 1
ATOM 574 N N . GLN A 1 75 ? 15.898 -11.639 -20.245 1.00 56.84 75 GLN A N 1
ATOM 575 C CA . GLN A 1 75 ? 15.458 -10.549 -21.106 1.00 56.84 75 GLN A CA 1
ATOM 576 C C . GLN A 1 75 ? 15.896 -9.186 -20.546 1.00 56.84 75 GLN A C 1
ATOM 578 O O . GLN A 1 75 ? 15.298 -8.650 -19.620 1.00 56.84 75 GLN A O 1
ATOM 583 N N . GLN A 1 76 ? 16.935 -8.617 -21.159 1.00 62.50 76 GLN A N 1
ATOM 584 C CA . GLN A 1 76 ? 17.529 -7.307 -20.854 1.00 62.50 76 GLN A CA 1
ATOM 585 C C . GLN A 1 76 ? 16.516 -6.131 -20.860 1.00 62.50 76 GLN A C 1
ATOM 587 O O . GLN A 1 76 ? 15.547 -6.138 -21.643 1.00 62.50 76 GLN A O 1
ATOM 592 N N . PRO A 1 77 ? 16.776 -5.048 -20.091 1.00 60.09 77 PRO A N 1
ATOM 593 C CA . PRO A 1 77 ? 17.932 -4.794 -19.223 1.00 60.09 77 PRO A CA 1
ATOM 594 C C . PRO A 1 77 ? 17.713 -5.226 -17.761 1.00 60.09 77 PRO A C 1
ATOM 596 O O . PRO A 1 77 ? 16.584 -5.434 -17.315 1.00 60.09 77 PRO A O 1
ATOM 599 N N . ALA A 1 78 ? 18.822 -5.345 -17.023 1.00 63.12 78 ALA A N 1
ATOM 600 C CA . ALA A 1 78 ? 18.829 -5.532 -15.570 1.00 63.12 78 ALA A CA 1
ATOM 601 C C . ALA A 1 78 ? 18.182 -4.334 -14.849 1.00 63.12 78 ALA A C 1
ATOM 603 O O . ALA A 1 78 ? 18.221 -3.212 -15.360 1.00 63.12 78 ALA A O 1
ATOM 604 N N . LEU A 1 79 ? 17.628 -4.565 -13.654 1.00 70.31 79 LEU A N 1
ATOM 605 C CA . LEU A 1 79 ? 17.127 -3.490 -12.792 1.00 70.31 79 LEU A CA 1
ATOM 606 C C . LEU A 1 79 ? 18.286 -2.566 -12.411 1.00 70.31 79 LEU A C 1
ATOM 608 O O . LEU A 1 79 ? 19.302 -3.040 -11.907 1.00 70.31 79 LEU A O 1
ATOM 612 N N . ARG A 1 80 ? 18.144 -1.259 -12.630 1.00 73.38 80 ARG A N 1
ATOM 613 C CA . ARG A 1 80 ? 19.132 -0.253 -12.221 1.00 73.38 80 ARG A CA 1
ATOM 614 C C . ARG A 1 80 ? 18.427 0.908 -11.535 1.00 73.38 80 ARG A C 1
ATOM 616 O O . ARG A 1 80 ? 17.289 1.217 -11.868 1.00 73.38 80 ARG A O 1
ATOM 623 N N . ASP A 1 81 ? 19.108 1.463 -10.539 1.00 82.62 81 ASP A N 1
ATOM 624 C CA . ASP A 1 81 ? 18.746 2.685 -9.819 1.00 82.62 81 ASP A CA 1
ATOM 625 C C . ASP A 1 81 ? 17.260 2.778 -9.431 1.00 82.62 81 ASP A C 1
ATOM 627 O O . ASP A 1 81 ? 16.565 3.738 -9.742 1.00 82.62 81 ASP A O 1
ATOM 631 N N . LEU A 1 82 ? 16.760 1.762 -8.729 1.00 87.81 82 LEU A N 1
ATOM 632 C CA . LEU A 1 82 ? 15.373 1.672 -8.275 1.00 87.81 82 LEU A CA 1
ATOM 633 C C . LEU A 1 82 ? 15.210 2.293 -6.881 1.00 87.81 82 LEU A C 1
ATOM 635 O O . LEU A 1 82 ? 16.000 2.003 -5.986 1.00 87.81 82 LEU A O 1
ATOM 639 N N . ALA A 1 83 ? 14.151 3.066 -6.653 1.00 91.81 83 ALA A N 1
ATOM 640 C CA . ALA A 1 83 ? 13.699 3.459 -5.319 1.00 91.81 83 ALA A CA 1
ATOM 641 C C . ALA A 1 83 ? 12.325 2.864 -5.012 1.00 91.81 83 ALA A C 1
ATOM 643 O O . ALA A 1 83 ? 11.424 2.886 -5.852 1.00 91.81 83 ALA A O 1
ATOM 644 N N . ILE A 1 84 ? 12.169 2.359 -3.788 1.00 93.88 84 ILE A N 1
ATOM 645 C CA . ILE A 1 84 ? 10.917 1.786 -3.290 1.00 93.88 84 ILE A CA 1
ATOM 646 C C . ILE A 1 84 ? 10.319 2.756 -2.274 1.00 93.88 84 ILE A C 1
ATOM 648 O O . ILE A 1 84 ? 10.903 2.997 -1.217 1.00 93.88 84 ILE A O 1
ATOM 652 N N . TRP A 1 85 ? 9.145 3.289 -2.588 1.00 95.81 85 TRP A N 1
ATOM 653 C CA . TRP A 1 85 ? 8.398 4.240 -1.774 1.00 95.81 85 TRP A CA 1
ATOM 654 C C . TRP A 1 85 ? 7.125 3.608 -1.227 1.00 95.81 85 TRP A C 1
ATOM 656 O O . TRP A 1 85 ? 6.466 2.823 -1.904 1.00 95.81 85 TRP A O 1
ATOM 666 N N . MET A 1 86 ? 6.764 3.988 -0.008 1.00 95.56 86 MET A N 1
ATOM 667 C CA . MET A 1 86 ? 5.558 3.539 0.679 1.00 95.56 86 MET A CA 1
ATOM 668 C C . MET A 1 86 ? 4.721 4.742 1.094 1.00 95.56 86 MET A C 1
ATOM 670 O O . MET A 1 86 ? 5.265 5.658 1.707 1.00 95.56 86 MET A O 1
ATOM 674 N N . SER A 1 87 ? 3.424 4.746 0.789 1.00 96.75 87 SER A N 1
ATOM 675 C CA . SER A 1 87 ? 2.512 5.830 1.173 1.00 96.75 87 SER A CA 1
ATOM 676 C C . SER A 1 87 ? 1.154 5.320 1.641 1.00 96.75 87 SER A C 1
ATOM 678 O O . SER A 1 87 ? 0.744 4.188 1.364 1.00 96.75 87 SER A O 1
ATOM 680 N N . ILE A 1 88 ? 0.450 6.168 2.389 1.00 95.94 88 ILE A N 1
ATOM 681 C CA . ILE A 1 88 ? -0.888 5.873 2.914 1.00 95.94 88 ILE A CA 1
ATOM 682 C C . ILE A 1 88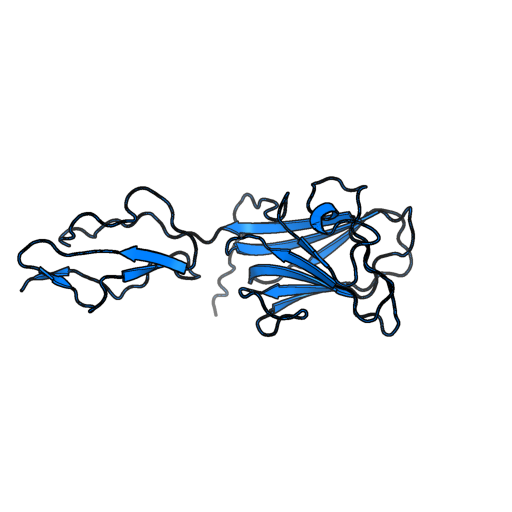 ? -1.949 6.352 1.925 1.00 95.94 88 ILE A C 1
ATOM 684 O O . ILE A 1 88 ? -2.936 5.653 1.692 1.00 95.94 88 ILE A O 1
ATOM 688 N N . ASN A 1 89 ? -1.748 7.537 1.347 1.00 95.94 89 ASN A N 1
ATOM 689 C CA . ASN A 1 89 ? -2.725 8.179 0.483 1.00 95.94 89 ASN A CA 1
ATOM 690 C C . ASN A 1 89 ? -2.393 7.980 -0.997 1.00 95.94 89 ASN A C 1
ATOM 692 O O . ASN A 1 89 ? -1.236 7.784 -1.380 1.00 95.94 89 ASN A O 1
ATOM 696 N N . ASP A 1 90 ? -3.435 8.072 -1.824 1.00 95.75 90 ASP A N 1
ATOM 697 C CA . ASP A 1 90 ? -3.296 8.115 -3.277 1.00 95.75 90 ASP A CA 1
ATOM 698 C C . ASP A 1 90 ? -2.789 9.500 -3.693 1.00 95.75 90 ASP A C 1
ATOM 700 O O . ASP A 1 90 ? -3.561 10.438 -3.900 1.00 95.75 90 ASP A O 1
ATOM 704 N N . THR A 1 91 ? -1.469 9.655 -3.710 1.00 96.06 91 THR A N 1
ATOM 705 C CA . THR A 1 91 ? -0.784 10.878 -4.136 1.00 96.06 91 THR A CA 1
ATOM 706 C C . THR A 1 91 ? -0.050 10.641 -5.458 1.00 96.06 91 THR A C 1
ATOM 708 O O . THR A 1 91 ? -0.032 9.528 -5.982 1.00 96.06 91 THR A O 1
ATOM 711 N N . ALA A 1 92 ? 0.533 11.691 -6.045 1.00 95.50 92 ALA A N 1
ATOM 712 C CA . ALA A 1 92 ? 1.355 11.546 -7.248 1.00 95.50 92 ALA A CA 1
ATOM 713 C C . ALA A 1 92 ? 2.525 10.566 -7.020 1.00 95.50 92 ALA A C 1
ATOM 715 O O . ALA A 1 92 ? 2.879 10.273 -5.886 1.00 95.50 92 ALA A O 1
ATOM 716 N N . VAL A 1 93 ? 3.160 10.079 -8.086 1.00 94.62 93 VAL A N 1
ATOM 717 C CA . VAL A 1 93 ? 4.380 9.262 -7.984 1.00 94.62 93 VAL A CA 1
ATOM 718 C C . VAL A 1 93 ? 5.579 10.120 -8.420 1.00 94.62 93 VAL A C 1
ATOM 720 O O . VAL A 1 93 ? 5.570 10.589 -9.560 1.00 94.62 93 VAL A O 1
ATOM 723 N N . PRO A 1 94 ? 6.603 10.359 -7.568 1.00 94.25 94 PRO A N 1
ATOM 724 C CA . PRO A 1 94 ? 6.769 9.887 -6.186 1.00 94.25 94 PRO A CA 1
ATOM 725 C C . PRO A 1 94 ? 5.762 10.490 -5.184 1.00 94.25 94 PRO A C 1
ATOM 727 O O . PRO A 1 94 ? 5.407 11.663 -5.319 1.00 94.25 94 PRO A O 1
ATOM 730 N N . PRO A 1 95 ? 5.350 9.719 -4.155 1.00 96.00 95 PRO A N 1
ATOM 731 C CA . PRO A 1 95 ? 4.350 10.152 -3.177 1.00 96.00 95 PRO A CA 1
ATOM 732 C C . PRO A 1 95 ? 4.832 11.285 -2.272 1.00 96.00 95 PRO A C 1
ATOM 734 O O . PRO A 1 95 ? 5.902 11.205 -1.669 1.00 96.00 95 PRO A O 1
ATOM 737 N N . SER A 1 96 ? 4.004 12.324 -2.116 1.00 95.62 96 SER A N 1
ATOM 738 C CA . SER A 1 96 ? 4.296 13.480 -1.251 1.00 95.62 96 SER A CA 1
ATOM 739 C C . SER A 1 96 ? 4.259 13.146 0.242 1.00 95.62 96 SER A C 1
ATOM 741 O O . SER A 1 96 ? 4.888 13.828 1.044 1.00 95.62 96 SER A O 1
ATOM 743 N N . ASP A 1 97 ? 3.508 12.109 0.614 1.00 94.62 97 ASP A N 1
ATOM 744 C CA . ASP A 1 97 ? 3.416 11.534 1.960 1.00 94.62 97 ASP A CA 1
ATOM 745 C C . ASP A 1 97 ? 4.254 10.248 2.102 1.00 94.62 97 ASP A C 1
ATOM 747 O O . ASP A 1 97 ? 4.064 9.466 3.033 1.00 94.62 97 ASP A O 1
ATOM 751 N N . GLY A 1 98 ? 5.157 10.007 1.149 1.00 91.94 98 GLY A N 1
ATOM 752 C CA . GLY A 1 98 ? 5.912 8.772 1.042 1.00 91.94 98 GLY A CA 1
ATOM 753 C C . GLY A 1 98 ? 7.083 8.654 2.008 1.00 91.94 98 GLY A C 1
ATOM 754 O O . GLY A 1 98 ? 7.846 9.595 2.211 1.00 91.94 98 GLY A O 1
ATOM 755 N N . SER A 1 99 ? 7.298 7.443 2.515 1.00 93.50 99 SER A N 1
ATOM 756 C CA . SER A 1 99 ? 8.547 7.030 3.158 1.00 93.50 99 SER A CA 1
ATOM 757 C C . SER A 1 99 ? 9.376 6.182 2.194 1.00 93.50 99 SER A C 1
ATOM 759 O O . SER A 1 99 ? 8.867 5.233 1.591 1.00 93.50 99 SER A O 1
ATOM 761 N N . LEU A 1 100 ? 10.660 6.512 2.043 1.00 91.88 100 LEU A N 1
ATOM 762 C CA . LEU A 1 100 ? 11.591 5.736 1.225 1.00 91.88 100 LEU A CA 1
ATOM 763 C C . LEU A 1 100 ? 11.990 4.465 1.979 1.00 91.88 100 LEU A C 1
ATOM 765 O O . LEU A 1 100 ? 12.713 4.548 2.966 1.00 91.88 100 LEU A O 1
ATOM 769 N N . CYS A 1 101 ? 11.581 3.299 1.482 1.00 90.00 101 CYS A N 1
ATOM 770 C CA . CYS A 1 101 ? 11.975 1.999 2.029 1.00 90.00 101 CYS A CA 1
ATOM 771 C C . CYS A 1 101 ? 13.460 1.705 1.793 1.00 90.00 101 CYS A C 1
ATOM 773 O O . CYS A 1 101 ? 14.164 1.168 2.645 1.00 90.00 101 CYS A O 1
ATOM 775 N N . GLY A 1 102 ? 13.946 2.036 0.600 1.00 87.81 102 GLY A N 1
ATOM 776 C CA . GLY A 1 102 ? 15.315 1.771 0.199 1.00 87.81 102 GLY A CA 1
ATOM 777 C C . GLY A 1 102 ? 15.532 2.030 -1.280 1.00 87.81 102 GLY A C 1
ATOM 778 O O . GLY A 1 102 ? 14.585 2.210 -2.051 1.00 87.81 102 GLY A O 1
ATOM 779 N N . THR A 1 103 ? 16.802 2.044 -1.655 1.00 87.31 103 THR A N 1
ATOM 780 C CA . THR A 1 103 ? 17.247 2.154 -3.038 1.00 87.31 103 THR A CA 1
ATOM 781 C C . THR A 1 103 ? 18.040 0.916 -3.422 1.00 87.31 103 THR A C 1
ATOM 783 O O . THR A 1 103 ? 18.653 0.258 -2.580 1.00 87.31 103 THR A O 1
ATOM 786 N N . TYR A 1 104 ? 18.014 0.589 -4.705 1.00 82.38 104 TYR A N 1
ATOM 787 C CA . TYR A 1 104 ? 18.782 -0.494 -5.283 1.00 82.38 104 TYR A CA 1
ATOM 788 C C . TYR A 1 104 ? 19.538 0.009 -6.499 1.00 82.38 104 TYR A C 1
ATOM 790 O O . TYR A 1 104 ? 18.941 0.404 -7.497 1.00 82.38 104 TYR A O 1
ATOM 798 N N . SER A 1 105 ? 20.859 -0.051 -6.413 1.00 78.69 105 SER A N 1
ATOM 799 C CA . SER A 1 105 ? 21.765 0.123 -7.536 1.00 78.69 105 SER A CA 1
ATOM 800 C C . SER A 1 105 ? 22.410 -1.229 -7.840 1.00 78.69 105 SER A C 1
ATOM 802 O O . SER A 1 105 ? 22.930 -1.904 -6.951 1.00 78.69 105 SER A O 1
ATOM 804 N N . SER A 1 106 ? 22.329 -1.663 -9.099 1.00 66.88 106 SER A N 1
ATOM 805 C CA . SER A 1 106 ? 22.863 -2.962 -9.522 1.00 66.88 106 SER A CA 1
ATOM 806 C C . SER A 1 106 ? 24.370 -3.038 -9.252 1.00 66.88 106 SER A C 1
ATOM 808 O O . SER A 1 106 ? 25.112 -2.182 -9.743 1.00 66.88 106 SER A O 1
ATOM 810 N N . PRO A 1 107 ? 24.873 -4.103 -8.603 1.00 59.06 107 PRO A N 1
ATOM 811 C CA . PRO A 1 107 ? 26.241 -4.551 -8.818 1.00 59.06 107 PRO A CA 1
ATOM 812 C C . PRO A 1 107 ? 26.354 -4.976 -10.285 1.00 59.06 107 PRO A C 1
ATOM 814 O O . PRO A 1 107 ? 25.445 -5.596 -10.830 1.00 59.06 107 PRO A O 1
ATOM 817 N N . SER A 1 108 ? 27.434 -4.607 -10.955 1.00 50.91 108 SER A N 1
ATOM 818 C CA . SER A 1 108 ? 27.543 -4.532 -12.415 1.00 50.91 108 SER A CA 1
ATOM 819 C C . SER A 1 108 ? 27.286 -5.823 -13.220 1.00 50.91 108 SER A C 1
ATOM 821 O O . SER A 1 108 ? 27.253 -5.743 -14.441 1.00 50.91 108 SER A O 1
ATOM 823 N N . TRP A 1 109 ? 27.120 -6.998 -12.606 1.00 48.38 109 TRP A N 1
ATOM 824 C CA . TRP A 1 109 ? 27.024 -8.285 -13.306 1.00 48.38 109 TRP A CA 1
ATOM 825 C C . TRP A 1 109 ? 26.304 -9.342 -12.453 1.00 48.38 109 TRP A C 1
ATOM 827 O O . TRP A 1 109 ? 26.946 -10.129 -11.757 1.00 48.38 109 TRP A O 1
ATOM 837 N N . HIS A 1 110 ? 24.978 -9.409 -12.532 1.00 46.47 110 HIS A N 1
ATOM 838 C CA . HIS A 1 110 ? 24.246 -10.614 -12.147 1.00 46.47 110 HIS A CA 1
ATOM 839 C C . HIS A 1 110 ? 23.493 -11.167 -13.363 1.00 46.47 110 HIS A C 1
ATOM 841 O O . HIS A 1 110 ? 23.169 -10.430 -14.293 1.00 46.47 110 HIS A O 1
ATOM 847 N N . VAL A 1 111 ? 23.392 -12.499 -13.397 1.00 47.22 111 VAL A N 1
ATOM 848 C CA . VAL A 1 111 ? 22.566 -13.291 -14.314 1.00 47.22 111 VAL A CA 1
ATOM 849 C C . VAL A 1 111 ? 21.681 -14.148 -13.406 1.00 47.22 111 VAL A C 1
ATOM 851 O O . VAL A 1 111 ? 22.207 -14.983 -12.670 1.00 47.22 111 VAL A O 1
ATOM 854 N N . GLY A 1 112 ? 20.368 -13.934 -13.404 1.00 53.09 112 GLY A N 1
ATOM 855 C CA . GLY A 1 112 ? 19.427 -14.586 -12.496 1.00 53.09 112 GLY A CA 1
ATOM 856 C C . GLY A 1 112 ? 18.245 -13.705 -12.086 1.00 53.09 112 GLY A C 1
ATOM 857 O O . GLY A 1 112 ? 17.842 -12.786 -12.792 1.00 53.09 112 GLY A O 1
ATOM 858 N N . VAL A 1 113 ? 17.642 -14.039 -10.946 1.00 55.62 113 VAL A N 1
ATOM 859 C CA . VAL A 1 113 ? 16.601 -13.217 -10.325 1.00 55.62 113 VAL A CA 1
ATOM 860 C C . VAL A 1 113 ? 17.286 -12.112 -9.528 1.00 55.62 113 VAL A C 1
ATOM 862 O O . VAL A 1 113 ? 17.929 -12.405 -8.520 1.00 55.62 113 VAL A O 1
ATOM 865 N N . SER A 1 114 ? 17.170 -10.851 -9.955 1.00 61.19 114 SER A N 1
ATOM 866 C CA . SER A 1 114 ? 17.599 -9.730 -9.108 1.00 61.19 114 SER A CA 1
ATOM 867 C C . SER A 1 114 ? 16.568 -9.582 -7.989 1.00 61.19 114 SER A C 1
ATOM 869 O O . SER A 1 114 ? 15.416 -9.271 -8.281 1.00 61.19 114 SER A O 1
ATOM 871 N N . HIS A 1 115 ? 16.969 -9.845 -6.742 1.00 65.00 115 HIS A N 1
ATOM 872 C CA . HIS A 1 115 ? 16.105 -9.740 -5.568 1.00 65.00 115 HIS A CA 1
ATOM 873 C C . HIS A 1 115 ? 16.451 -8.483 -4.778 1.00 65.00 115 HIS A C 1
ATOM 875 O O . HIS A 1 115 ? 17.525 -8.393 -4.178 1.00 65.00 115 HIS A O 1
ATOM 881 N N . VAL A 1 116 ? 15.548 -7.509 -4.768 1.00 71.56 116 VAL A N 1
ATOM 882 C CA . VAL A 1 116 ? 15.705 -6.314 -3.934 1.00 71.56 116 VAL A CA 1
ATOM 883 C C . VAL A 1 116 ? 14.854 -6.487 -2.698 1.00 71.56 116 VAL A C 1
ATOM 885 O O . VAL A 1 116 ? 13.638 -6.581 -2.825 1.00 71.56 116 VAL A O 1
ATOM 888 N N . THR A 1 117 ? 15.487 -6.503 -1.526 1.00 77.75 117 THR A N 1
ATOM 889 C CA . THR A 1 117 ? 14.782 -6.434 -0.245 1.00 77.75 117 THR A CA 1
ATOM 890 C C . THR A 1 117 ? 15.127 -5.133 0.450 1.00 77.75 117 THR A C 1
ATOM 892 O O . THR A 1 117 ? 16.293 -4.890 0.757 1.00 77.75 117 THR A O 1
ATOM 895 N N . CYS A 1 118 ? 14.123 -4.312 0.733 1.00 79.50 118 CYS A N 1
ATOM 896 C CA . CYS A 1 118 ? 14.292 -3.170 1.621 1.00 79.50 118 CYS A CA 1
ATOM 897 C C . CYS A 1 118 ? 13.726 -3.513 3.002 1.00 79.50 118 CYS A C 1
ATOM 899 O O . CYS A 1 118 ? 12.601 -4.000 3.116 1.00 79.50 118 CYS A O 1
ATOM 901 N N . VAL A 1 119 ? 14.540 -3.305 4.040 1.00 71.38 119 VAL A N 1
ATOM 902 C CA . VAL A 1 119 ? 14.183 -3.562 5.440 1.00 71.38 119 VAL A CA 1
ATOM 903 C C . VAL A 1 119 ? 14.429 -2.280 6.224 1.00 71.38 119 VAL A C 1
ATOM 905 O O . VAL A 1 119 ? 15.565 -1.829 6.361 1.00 71.38 119 VAL A O 1
ATOM 908 N N . GLN A 1 120 ? 13.353 -1.693 6.726 1.00 73.56 120 GLN A N 1
ATOM 909 C CA . GLN A 1 120 ? 13.352 -0.542 7.626 1.00 73.56 120 GLN A CA 1
ATOM 910 C C . GLN A 1 120 ? 12.489 -0.875 8.849 1.00 73.56 120 GLN A C 1
ATOM 912 O O . GLN A 1 120 ? 11.823 -1.916 8.848 1.00 73.56 120 GLN A O 1
ATOM 917 N N . PRO A 1 121 ? 12.478 -0.041 9.910 1.00 83.06 121 PRO A N 1
ATOM 918 C CA . PRO A 1 121 ? 11.390 -0.099 10.879 1.00 83.06 121 PRO A CA 1
ATOM 919 C C . PRO A 1 121 ? 10.040 -0.186 10.143 1.00 83.06 121 PRO A C 1
ATOM 921 O O . PRO A 1 121 ? 9.897 0.488 9.121 1.00 83.06 121 PRO A O 1
ATOM 924 N N . PRO A 1 122 ? 9.080 -1.008 10.603 1.00 86.88 122 PRO A N 1
ATOM 925 C CA . PRO A 1 122 ? 7.867 -1.260 9.837 1.00 86.88 122 PRO A CA 1
ATOM 926 C C . PRO A 1 122 ? 7.127 0.034 9.48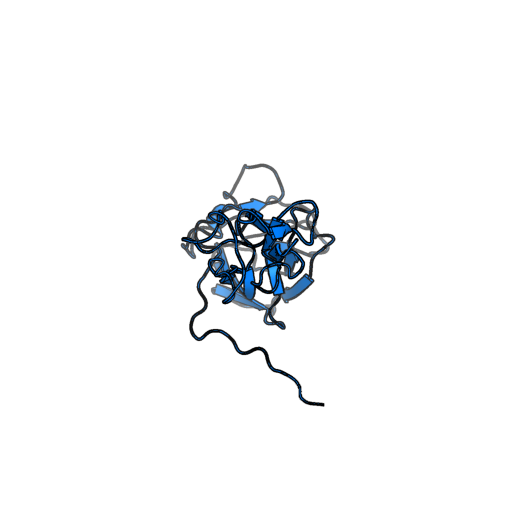7 1.00 86.88 122 PRO A C 1
ATOM 928 O O . PRO A 1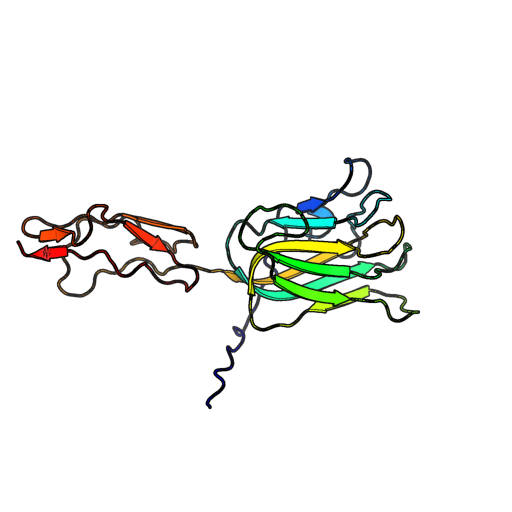 122 ? 6.920 0.887 10.352 1.00 86.88 122 PRO A O 1
ATOM 931 N N . VAL A 1 123 ? 6.729 0.173 8.224 1.00 91.38 123 VAL A N 1
ATOM 932 C CA . VAL A 1 123 ? 6.120 1.396 7.683 1.00 91.38 123 VAL A CA 1
ATOM 933 C C . VAL A 1 123 ? 4.652 1.143 7.377 1.00 91.38 123 VAL A C 1
ATOM 935 O O . VAL A 1 123 ? 4.291 0.111 6.819 1.00 91.38 123 VAL A O 1
ATOM 938 N N . LEU A 1 124 ? 3.792 2.096 7.728 1.00 94.06 124 LEU A N 1
ATOM 939 C CA . LEU A 1 124 ? 2.383 2.060 7.350 1.00 94.06 124 LEU A CA 1
ATOM 940 C C . LEU A 1 124 ? 2.229 2.421 5.870 1.00 94.06 124 LEU A C 1
ATOM 942 O O . LEU A 1 124 ? 2.640 3.503 5.455 1.00 94.06 124 LEU A O 1
ATOM 946 N N . ALA A 1 125 ? 1.619 1.534 5.088 1.00 96.38 125 ALA A N 1
ATOM 947 C CA . ALA A 1 125 ? 1.429 1.738 3.659 1.00 96.38 125 ALA A CA 1
ATOM 948 C C . ALA A 1 125 ? 0.136 1.091 3.155 1.00 96.38 125 ALA A C 1
ATOM 950 O O . ALA A 1 125 ? -0.211 -0.026 3.542 1.00 96.38 125 ALA A O 1
ATOM 951 N N . ARG A 1 126 ? -0.557 1.798 2.263 1.00 97.31 126 ARG A N 1
ATOM 952 C CA . ARG A 1 126 ? -1.562 1.231 1.353 1.00 97.31 126 ARG A CA 1
ATOM 953 C C . ARG A 1 126 ? -1.000 1.124 -0.062 1.00 97.31 126 ARG A C 1
ATOM 955 O O . ARG A 1 126 ? -1.342 0.194 -0.779 1.00 97.31 126 ARG A O 1
ATOM 962 N N . TYR A 1 127 ? -0.117 2.041 -0.445 1.00 98.19 127 TYR A N 1
ATOM 963 C CA . TYR A 1 127 ? 0.500 2.062 -1.761 1.00 98.19 127 TYR A CA 1
ATOM 964 C C . TYR A 1 127 ? 1.992 1.773 -1.656 1.00 98.19 127 TYR A C 1
ATOM 966 O O . TYR A 1 127 ? 2.687 2.329 -0.801 1.00 98.19 127 TYR A O 1
ATOM 974 N N . VAL A 1 128 ? 2.492 0.937 -2.564 1.00 97.62 128 VAL A N 1
ATOM 975 C CA . VAL A 1 128 ? 3.928 0.694 -2.742 1.00 97.62 128 VAL A CA 1
ATOM 976 C C . VAL A 1 128 ? 4.295 1.078 -4.166 1.00 97.62 128 VAL A C 1
ATOM 978 O O . VAL A 1 128 ? 3.731 0.537 -5.114 1.00 97.62 128 VAL A O 1
ATOM 981 N N . SER A 1 129 ? 5.216 2.031 -4.310 1.00 97.19 129 SER A N 1
ATOM 982 C CA . SER A 1 129 ? 5.651 2.575 -5.599 1.00 97.19 129 SER A CA 1
ATOM 983 C C . SER A 1 129 ? 7.119 2.262 -5.852 1.00 97.19 129 SER A C 1
ATOM 985 O O . SER A 1 129 ? 7.970 2.474 -4.992 1.00 97.19 129 SER A O 1
ATOM 987 N N . LEU A 1 130 ? 7.418 1.777 -7.048 1.00 94.94 130 LEU A N 1
ATOM 988 C CA . LEU A 1 130 ? 8.749 1.469 -7.546 1.00 94.94 130 LEU A CA 1
ATOM 989 C C . LEU A 1 130 ? 9.084 2.477 -8.640 1.00 94.94 130 LEU A C 1
ATOM 991 O O . LEU A 1 130 ? 8.353 2.568 -9.623 1.00 94.94 130 LEU A O 1
ATOM 995 N N . ILE A 1 131 ? 10.166 3.234 -8.468 1.00 93.88 131 ILE A N 1
ATOM 996 C CA . ILE A 1 131 ? 10.534 4.342 -9.359 1.00 93.88 131 ILE A CA 1
ATOM 997 C C . ILE A 1 131 ? 11.973 4.147 -9.814 1.00 93.88 131 ILE A C 1
ATOM 999 O O . ILE A 1 131 ? 12.874 4.049 -8.980 1.00 93.88 131 ILE A O 1
ATOM 1003 N N . ALA A 1 132 ? 12.198 4.088 -11.124 1.00 90.81 132 ALA A N 1
ATOM 1004 C CA . ALA A 1 132 ? 13.551 4.132 -11.661 1.00 90.81 132 ALA A CA 1
ATOM 1005 C C . ALA A 1 132 ? 14.086 5.573 -11.594 1.00 90.81 132 ALA A C 1
ATOM 1007 O O . ALA A 1 132 ? 13.397 6.520 -11.961 1.00 90.81 132 ALA A O 1
ATOM 1008 N N . HIS A 1 133 ? 15.321 5.746 -11.135 1.00 83.38 133 HIS A N 1
ATOM 1009 C CA . HIS A 1 133 ? 16.011 7.031 -10.990 1.00 83.38 133 HIS A CA 1
ATOM 1010 C C . HIS A 1 133 ? 17.197 7.172 -11.953 1.00 83.38 133 HIS A C 1
ATOM 1012 O O . HIS A 1 133 ? 18.169 7.875 -11.669 1.00 83.38 133 HIS A O 1
ATOM 1018 N N . ASP A 1 134 ? 17.110 6.516 -13.109 1.00 76.62 134 ASP A N 1
ATOM 1019 C CA . ASP A 1 134 ? 18.093 6.661 -14.174 1.00 76.62 134 ASP A CA 1
ATOM 1020 C C . ASP A 1 134 ? 18.166 8.122 -14.660 1.00 76.62 134 ASP A C 1
ATOM 1022 O O . ASP A 1 134 ? 17.159 8.810 -14.827 1.00 76.62 134 ASP A O 1
ATOM 1026 N N . LYS A 1 135 ? 19.384 8.598 -14.953 1.00 77.75 135 LYS A N 1
ATOM 1027 C CA . LYS A 1 135 ? 19.618 9.948 -15.514 1.00 77.75 135 LYS A CA 1
ATOM 1028 C C . LYS A 1 135 ? 19.225 10.077 -16.992 1.00 77.75 135 LYS A C 1
ATOM 1030 O O . LYS A 1 135 ? 19.410 11.139 -17.584 1.00 77.75 135 LYS A O 1
ATOM 1035 N N . VAL A 1 136 ? 18.762 8.989 -17.596 1.00 84.38 136 VAL A N 1
ATOM 1036 C CA . VAL A 1 136 ? 18.412 8.862 -19.012 1.00 84.38 136 VAL A CA 1
ATOM 1037 C C . VAL A 1 136 ? 17.071 8.154 -19.133 1.00 84.38 136 VAL A C 1
ATOM 1039 O O . VAL A 1 136 ? 16.649 7.459 -18.209 1.00 84.38 136 VAL A O 1
ATOM 1042 N N . GLU A 1 137 ? 16.406 8.315 -20.274 1.00 88.06 137 GLU A N 1
ATOM 1043 C CA . GLU A 1 137 ? 15.182 7.568 -20.545 1.00 88.06 137 GLU A CA 1
ATOM 1044 C C . GLU A 1 137 ? 15.455 6.065 -20.542 1.00 88.06 137 GLU A C 1
ATOM 1046 O O . GLU A 1 137 ? 16.424 5.575 -21.128 1.00 88.06 137 GLU A O 1
ATOM 1051 N N . THR A 1 138 ? 14.584 5.330 -19.868 1.00 84.88 138 THR A N 1
ATOM 1052 C CA . THR A 1 138 ? 14.740 3.900 -19.620 1.00 84.88 138 THR A CA 1
ATOM 1053 C C . THR A 1 138 ? 13.368 3.239 -19.552 1.00 84.88 138 THR A C 1
ATOM 1055 O O . THR A 1 138 ? 12.342 3.918 -19.550 1.00 84.88 138 THR A O 1
ATOM 1058 N N . LYS A 1 139 ? 13.338 1.910 -19.463 1.00 85.06 139 LYS A N 1
ATOM 1059 C CA . LYS A 1 139 ? 12.121 1.149 -19.163 1.00 85.06 139 LYS A CA 1
ATOM 1060 C C . LYS A 1 139 ? 12.268 0.451 -17.816 1.00 85.06 139 LYS A C 1
ATOM 1062 O O . LYS A 1 139 ? 13.306 -0.147 -17.537 1.00 85.06 139 LYS A O 1
ATOM 1067 N N . LEU A 1 140 ? 11.204 0.452 -17.023 1.00 87.75 140 LEU A N 1
ATOM 1068 C CA . LEU A 1 140 ? 11.096 -0.343 -15.808 1.00 87.75 140 LEU A CA 1
ATOM 1069 C C . LEU A 1 140 ? 10.485 -1.701 -16.160 1.00 87.75 140 LEU A C 1
ATOM 1071 O O . LEU A 1 140 ? 9.405 -1.771 -16.750 1.00 87.75 140 LEU A O 1
ATOM 1075 N N . ARG A 1 141 ? 11.185 -2.783 -15.807 1.00 87.56 141 ARG A N 1
ATOM 1076 C CA . ARG A 1 141 ? 10.708 -4.162 -15.953 1.00 87.56 141 ARG A CA 1
ATOM 1077 C C . ARG A 1 141 ? 10.619 -4.820 -14.585 1.00 87.56 141 ARG A C 1
ATOM 1079 O O . ARG A 1 141 ? 11.622 -4.900 -13.887 1.00 87.56 141 ARG A O 1
ATOM 1086 N N . LEU A 1 142 ? 9.440 -5.319 -14.236 1.00 89.31 142 LEU A N 1
ATOM 1087 C CA . LEU A 1 142 ? 9.165 -5.965 -12.953 1.00 89.31 142 LEU A CA 1
ATOM 1088 C C . LEU A 1 142 ? 8.437 -7.271 -13.221 1.00 89.31 142 LEU A C 1
ATOM 1090 O O . LEU A 1 142 ? 7.387 -7.241 -13.859 1.00 89.31 142 LEU A O 1
ATOM 1094 N N . CYS A 1 143 ? 9.000 -8.393 -12.779 1.00 89.56 143 CYS A N 1
ATOM 1095 C CA . CYS A 1 143 ? 8.371 -9.696 -12.984 1.00 89.56 143 CYS A CA 1
ATOM 1096 C C . CYS A 1 143 ? 7.542 -10.121 -11.779 1.00 89.56 143 CYS A C 1
ATOM 1098 O O . CYS A 1 143 ? 6.449 -10.617 -11.952 1.00 89.56 143 CYS A O 1
ATOM 1100 N N . GLU A 1 144 ? 8.006 -9.835 -10.566 1.00 92.75 144 GLU A N 1
ATOM 1101 C CA . GLU A 1 144 ? 7.179 -10.015 -9.375 1.00 92.75 144 GLU A CA 1
ATOM 1102 C C . GLU A 1 144 ? 7.561 -8.970 -8.322 1.00 92.75 144 GLU A C 1
ATOM 1104 O O . GLU A 1 144 ? 8.743 -8.686 -8.112 1.00 92.75 144 GLU A O 1
ATOM 1109 N N . VAL A 1 145 ? 6.567 -8.392 -7.656 1.00 94.06 145 VAL A N 1
ATOM 1110 C CA . VAL A 1 145 ? 6.707 -7.487 -6.517 1.00 94.06 145 VAL A CA 1
ATOM 1111 C C . VAL A 1 145 ? 5.860 -8.036 -5.380 1.00 94.06 145 VAL A C 1
ATOM 1113 O O . VAL A 1 145 ? 4.632 -8.047 -5.430 1.00 94.06 145 VAL A O 1
ATOM 1116 N N . GLN A 1 146 ? 6.532 -8.477 -4.326 1.00 95.31 146 GLN A N 1
ATOM 1117 C CA . GLN A 1 146 ? 5.910 -9.054 -3.147 1.00 95.31 146 GLN A CA 1
ATOM 1118 C C . GLN A 1 146 ? 6.031 -8.068 -1.992 1.00 95.31 146 GLN A C 1
ATOM 1120 O O . GLN A 1 146 ? 7.112 -7.547 -1.712 1.00 95.31 146 GLN A O 1
ATOM 1125 N N . VAL A 1 147 ? 4.924 -7.813 -1.304 1.00 95.75 147 VAL A N 1
ATOM 1126 C CA . VAL A 1 147 ? 4.883 -6.908 -0.152 1.00 95.75 147 VAL A CA 1
ATOM 1127 C C . VAL A 1 147 ? 4.529 -7.734 1.066 1.00 95.75 147 VAL A C 1
ATOM 1129 O O . VAL A 1 147 ? 3.461 -8.335 1.108 1.00 95.75 147 VAL A O 1
ATOM 1132 N N . PHE A 1 148 ? 5.413 -7.774 2.055 1.00 93.94 148 PHE A N 1
ATOM 1133 C CA . PHE A 1 148 ? 5.213 -8.559 3.265 1.00 93.94 148 PHE A CA 1
ATOM 1134 C C . PHE A 1 148 ? 4.833 -7.643 4.417 1.00 93.94 148 PHE A C 1
ATOM 1136 O O . PHE A 1 148 ? 5.631 -6.818 4.870 1.00 93.94 148 PHE A O 1
ATOM 1143 N N . GLY A 1 149 ? 3.599 -7.781 4.894 1.00 93.06 149 GLY A N 1
ATOM 1144 C CA . GLY A 1 149 ? 3.051 -6.904 5.919 1.00 93.06 149 GLY A CA 1
ATOM 1145 C C . GLY A 1 149 ? 1.915 -7.530 6.714 1.00 93.06 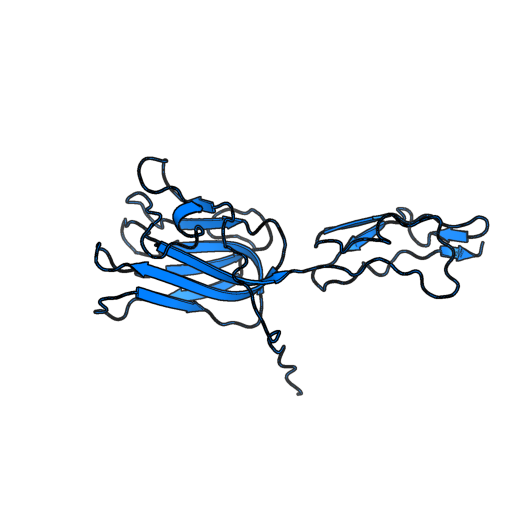149 GLY A C 1
ATOM 1146 O O . GLY A 1 149 ? 1.444 -8.628 6.417 1.00 93.06 149 GLY A O 1
ATOM 1147 N N . GLN A 1 150 ? 1.484 -6.806 7.741 1.00 92.69 150 GLN A N 1
ATOM 1148 C CA . GLN A 1 150 ? 0.349 -7.158 8.587 1.00 92.69 150 GLN A CA 1
ATOM 1149 C C . GLN A 1 150 ? -0.768 -6.133 8.410 1.00 92.69 150 GLN A C 1
ATOM 1151 O O . GLN A 1 150 ? -0.526 -4.931 8.482 1.00 92.69 150 GLN A O 1
ATOM 1156 N N . LEU A 1 151 ? -1.990 -6.614 8.192 1.00 94.12 151 LEU A N 1
ATOM 1157 C CA . LEU A 1 151 ? -3.166 -5.768 8.012 1.00 94.12 151 LEU A CA 1
ATOM 1158 C C . LEU A 1 151 ? -3.478 -4.969 9.285 1.00 94.12 151 LEU A C 1
ATOM 1160 O O . LEU A 1 151 ? -3.522 -5.540 10.378 1.00 94.12 151 LEU A O 1
ATOM 1164 N N . VAL A 1 152 ? -3.736 -3.669 9.137 1.00 94.19 152 VAL A N 1
ATOM 1165 C CA . VAL A 1 152 ? -4.181 -2.804 10.235 1.00 94.19 152 VAL A CA 1
ATOM 1166 C C . VAL A 1 152 ? -5.688 -2.961 10.411 1.00 94.19 152 VAL A C 1
ATOM 1168 O O . VAL A 1 152 ? -6.480 -2.548 9.562 1.00 94.19 152 VAL A O 1
ATOM 1171 N N . THR A 1 153 ? -6.080 -3.553 11.537 1.00 94.12 153 THR A N 1
ATOM 1172 C CA . THR A 1 153 ? -7.485 -3.743 11.913 1.00 94.12 153 THR A CA 1
ATOM 1173 C C . THR A 1 153 ? -7.727 -3.327 13.351 1.00 94.12 153 THR A C 1
ATOM 1175 O O . THR A 1 153 ? -6.882 -3.591 14.206 1.00 94.12 153 THR A O 1
ATOM 1178 N N . CYS A 1 154 ? -8.912 -2.801 13.631 1.00 91.69 154 CYS A N 1
ATOM 1179 C CA . CYS A 1 154 ? -9.433 -2.656 14.979 1.00 91.69 154 CYS A CA 1
ATOM 1180 C C . CYS A 1 154 ? -10.236 -3.898 15.388 1.00 91.69 154 CYS A C 1
ATOM 1182 O O . CYS A 1 154 ? -10.893 -4.522 14.541 1.00 91.69 154 CYS A O 1
ATOM 1184 N N . PRO A 1 155 ? -10.186 -4.279 16.677 1.00 90.50 155 PRO A N 1
ATOM 1185 C CA . PRO A 1 155 ? -11.017 -5.355 17.194 1.00 90.50 155 PRO A CA 1
ATOM 1186 C C . PRO A 1 155 ? -12.498 -4.974 17.113 1.00 90.50 155 PRO A C 1
ATOM 1188 O O . PRO A 1 155 ? -12.840 -3.789 17.081 1.00 90.50 155 PRO A O 1
ATOM 1191 N N . ALA A 1 156 ? -13.370 -5.983 17.135 1.00 88.81 156 ALA A N 1
ATOM 1192 C CA . ALA A 1 156 ? -14.792 -5.755 17.362 1.00 88.81 156 ALA A CA 1
ATOM 1193 C C . ALA A 1 156 ? -14.972 -4.920 18.637 1.00 88.81 156 ALA A C 1
ATOM 1195 O O . ALA A 1 156 ? -14.271 -5.135 19.631 1.00 88.81 156 ALA A O 1
ATOM 1196 N N . PHE A 1 157 ? -15.866 -3.938 18.593 1.00 83.62 157 PHE A N 1
ATOM 1197 C CA . PHE A 1 157 ? -16.086 -3.080 19.747 1.00 83.62 157 PHE A CA 1
ATOM 1198 C C . PHE A 1 157 ? -16.785 -3.863 20.848 1.00 83.62 157 PHE A C 1
ATOM 1200 O O . PHE A 1 157 ? -17.851 -4.446 20.650 1.00 83.62 157 PHE A O 1
ATOM 1207 N N . THR A 1 158 ? -16.166 -3.848 22.020 1.00 81.81 158 THR A N 1
ATOM 1208 C CA . THR A 1 158 ? -16.705 -4.433 23.240 1.00 81.81 158 THR A CA 1
ATOM 1209 C C . THR A 1 158 ? -16.883 -3.311 24.254 1.00 81.81 158 THR A C 1
ATOM 1211 O O . THR A 1 158 ? -15.868 -2.802 24.742 1.00 81.81 158 THR A O 1
ATOM 1214 N N . PRO A 1 159 ? -18.129 -2.923 24.578 1.00 76.38 159 PRO A N 1
ATOM 1215 C CA . PRO A 1 159 ? -18.398 -1.993 25.666 1.00 76.38 159 PRO A CA 1
ATOM 1216 C C . PRO A 1 159 ? -17.676 -2.412 26.943 1.00 76.38 159 PRO A C 1
ATOM 1218 O O . PRO A 1 159 ? -17.661 -3.597 27.295 1.00 76.38 159 PRO A O 1
ATOM 1221 N N . THR A 1 160 ? -17.087 -1.456 27.656 1.00 74.81 160 THR A N 1
ATOM 1222 C CA . THR A 1 160 ? -16.553 -1.743 28.986 1.00 74.81 160 THR A CA 1
ATOM 1223 C C . THR A 1 160 ? -17.696 -1.966 29.979 1.00 74.81 160 THR A C 1
ATOM 1225 O O . THR A 1 160 ? -18.831 -1.521 29.791 1.00 74.81 160 THR A O 1
ATOM 1228 N N . VAL A 1 161 ? -17.420 -2.724 31.043 1.00 69.19 161 VAL A N 1
ATOM 1229 C CA . VAL A 1 161 ? -18.433 -3.101 32.037 1.00 69.19 161 VAL A CA 1
ATOM 1230 C C . VAL A 1 161 ? -19.003 -1.845 32.700 1.00 69.19 161 VAL A C 1
ATOM 1232 O O . VAL A 1 161 ? -18.299 -1.151 33.428 1.00 69.19 161 VAL A O 1
ATOM 1235 N N . GLY A 1 162 ? -20.293 -1.588 32.475 1.00 66.88 162 GLY A N 1
ATOM 1236 C CA . GLY A 1 162 ? -21.015 -0.437 33.025 1.00 66.88 162 GLY A CA 1
ATOM 1237 C C . GLY A 1 162 ? -21.371 0.634 31.994 1.00 66.88 162 GLY A C 1
ATOM 1238 O O . GLY A 1 162 ? -22.250 1.448 32.276 1.00 66.88 162 GLY A O 1
ATOM 1239 N N . GLU A 1 163 ? -20.772 0.605 30.800 1.00 73.69 163 GLU A N 1
ATOM 1240 C CA . GLU A 1 163 ? -21.202 1.460 29.695 1.00 73.69 163 GLU A CA 1
ATOM 1241 C C . GLU A 1 163 ? -22.494 0.932 29.072 1.00 73.69 163 GLU A C 1
ATOM 1243 O O . GLU A 1 163 ? -22.672 -0.272 28.863 1.00 73.69 163 GLU A O 1
ATOM 1248 N N . LYS A 1 164 ? -23.415 1.853 28.790 1.00 81.69 164 LYS A N 1
ATOM 1249 C CA . LYS A 1 164 ? -24.763 1.538 28.328 1.00 81.69 164 LYS A CA 1
ATOM 1250 C C . LYS A 1 164 ? -24.993 2.064 26.921 1.00 81.69 164 LYS A C 1
ATOM 1252 O O . LYS A 1 164 ? -25.516 3.162 26.745 1.00 81.69 164 LYS A O 1
ATOM 1257 N N . TYR A 1 165 ? -24.596 1.260 25.939 1.00 83.69 165 TYR A N 1
ATOM 1258 C CA . TYR A 1 165 ? -24.820 1.532 24.521 1.00 83.69 165 TYR A CA 1
ATOM 1259 C C . TYR A 1 165 ? -26.041 0.781 23.985 1.00 83.69 165 TYR A C 1
ATOM 1261 O O . TYR A 1 165 ? -26.329 -0.336 24.408 1.00 83.69 165 TYR A O 1
ATOM 1269 N N . THR A 1 166 ? -26.714 1.363 23.000 1.00 80.88 166 THR A N 1
ATOM 1270 C CA . THR A 1 166 ? -27.669 0.677 22.131 1.00 80.88 166 THR A CA 1
ATOM 1271 C C . THR A 1 166 ? -26.923 0.144 20.904 1.00 80.88 166 THR A C 1
ATOM 1273 O O . THR A 1 166 ? -26.341 0.920 20.155 1.00 80.88 166 THR A O 1
ATOM 1276 N N . GLU A 1 167 ? -26.887 -1.187 20.761 1.00 75.75 167 GLU A N 1
ATOM 1277 C CA . GLU A 1 167 ? -26.408 -1.973 19.599 1.00 75.75 167 GLU A CA 1
ATOM 1278 C C . GLU A 1 167 ? -25.357 -1.294 18.682 1.00 75.75 167 GLU A C 1
ATOM 1280 O O . GLU A 1 167 ? -25.706 -0.755 17.629 1.00 75.75 167 GLU A O 1
ATOM 1285 N N . PRO A 1 168 ? -24.056 -1.342 19.031 1.00 82.06 168 PRO A N 1
ATOM 1286 C CA . PRO A 1 168 ? -22.983 -0.789 18.199 1.00 82.06 168 PRO A CA 1
ATOM 1287 C C . PRO A 1 168 ? -22.885 -1.449 16.812 1.00 82.06 168 PRO A C 1
ATOM 1289 O O . PRO A 1 168 ? -23.009 -2.667 16.679 1.00 82.06 168 PRO A O 1
ATOM 1292 N N . THR A 1 169 ? -22.527 -0.686 15.773 1.00 82.62 169 THR A N 1
ATOM 1293 C CA . THR A 1 169 ? -22.444 -1.193 14.379 1.00 82.62 169 THR A CA 1
ATOM 1294 C C . THR A 1 169 ? -21.222 -2.078 14.077 1.00 82.62 169 THR A C 1
ATOM 1296 O O . THR A 1 169 ? -21.007 -2.506 12.937 1.00 82.62 169 THR A O 1
ATOM 1299 N N . CYS A 1 170 ? -20.385 -2.360 15.077 1.00 83.75 170 CYS A N 1
ATOM 1300 C CA . CYS A 1 170 ? -19.098 -3.033 14.905 1.00 83.75 170 CYS A CA 1
ATOM 1301 C C . CYS A 1 170 ? -18.830 -4.150 15.937 1.00 83.75 170 CYS A C 1
ATOM 1303 O O . CYS A 1 170 ? -17.682 -4.404 16.302 1.00 83.75 170 CYS A O 1
ATOM 1305 N N . THR A 1 171 ? -19.882 -4.828 16.407 1.00 81.38 171 THR A N 1
ATOM 1306 C CA . THR A 1 171 ? -19.803 -5.903 17.418 1.00 81.38 171 THR A CA 1
ATOM 1307 C C . THR A 1 171 ? -19.384 -7.272 16.872 1.00 81.38 171 THR A C 1
ATOM 1309 O O . THR A 1 171 ? -18.949 -8.122 17.647 1.00 81.38 171 THR A O 1
ATOM 1312 N N . SER A 1 172 ? -19.492 -7.515 15.562 1.00 75.50 172 SER A N 1
ATOM 1313 C CA . SER A 1 172 ? -19.313 -8.853 14.971 1.00 75.50 172 SER A CA 1
ATOM 1314 C C . SER A 1 172 ? -18.065 -9.020 14.097 1.00 75.50 172 SER A C 1
ATOM 1316 O O . SER A 1 172 ? -17.566 -10.138 13.971 1.00 75.50 172 SER A O 1
ATOM 1318 N N . GLU A 1 173 ? -17.534 -7.943 13.509 1.00 80.19 173 GLU A N 1
ATOM 1319 C CA . GLU A 1 173 ? -16.455 -8.012 12.515 1.00 80.19 173 GLU A CA 1
ATOM 1320 C C . GLU A 1 173 ? -15.283 -7.085 12.841 1.00 80.19 173 GLU A C 1
ATOM 1322 O O . GLU A 1 173 ? -15.445 -6.015 13.433 1.00 80.19 173 GLU A O 1
ATOM 1327 N N . LYS A 1 174 ? -14.082 -7.499 12.415 1.00 83.62 174 LYS A N 1
ATOM 1328 C CA . LYS A 1 174 ? -12.902 -6.630 12.422 1.00 83.62 174 LYS A CA 1
ATOM 1329 C C . LYS A 1 174 ? -13.142 -5.458 11.481 1.00 83.62 174 LYS A C 1
ATOM 1331 O O . LYS A 1 174 ? -13.653 -5.639 10.380 1.00 83.62 174 LYS A O 1
ATOM 1336 N N . LYS A 1 175 ? -12.719 -4.278 11.912 1.00 91.31 175 LYS A N 1
ATOM 1337 C CA . LYS A 1 175 ? -12.841 -3.042 11.138 1.00 91.31 175 LYS A CA 1
ATOM 1338 C C . LYS A 1 175 ? -11.471 -2.631 10.630 1.00 91.31 175 LYS A C 1
ATOM 1340 O O . LYS A 1 175 ? -10.476 -2.814 11.332 1.00 91.31 175 LYS A O 1
ATOM 1345 N N . PHE A 1 176 ? -11.397 -2.142 9.403 1.00 93.81 176 PHE A N 1
ATOM 1346 C CA . PHE A 1 176 ? -10.146 -1.719 8.789 1.00 93.81 176 PHE A CA 1
ATOM 1347 C C . PHE A 1 176 ? -9.807 -0.291 9.204 1.00 93.81 176 PHE A C 1
ATOM 1349 O O . PHE A 1 176 ? -10.643 0.448 9.720 1.00 93.81 176 PHE A O 1
ATOM 1356 N N . TYR A 1 177 ? -8.559 0.112 8.987 1.00 94.12 177 TYR A N 1
ATOM 1357 C CA . TYR A 1 177 ? -8.167 1.509 9.151 1.00 94.12 177 TYR A CA 1
ATOM 1358 C C . TYR A 1 177 ? -9.156 2.465 8.454 1.00 94.12 177 TYR A C 1
ATOM 1360 O O . TYR A 1 177 ? -9.552 2.223 7.318 1.00 94.12 177 TYR A O 1
ATOM 1368 N N . ASN A 1 178 ? -9.499 3.568 9.130 1.00 92.75 178 ASN A N 1
ATOM 1369 C CA . ASN A 1 178 ? -10.501 4.564 8.736 1.00 92.75 178 ASN A CA 1
ATOM 1370 C C . ASN A 1 178 ? -11.972 4.120 8.749 1.00 92.75 178 ASN A C 1
ATOM 1372 O O . ASN A 1 178 ? -12.820 5.008 8.628 1.00 92.75 178 ASN A O 1
ATOM 1376 N N . ASP A 1 179 ? -12.290 2.844 8.978 1.00 92.25 179 ASP A N 1
ATOM 1377 C CA . ASP A 1 179 ? -13.671 2.440 9.250 1.00 92.25 179 ASP A CA 1
ATOM 1378 C C . ASP A 1 179 ? -14.186 3.118 10.522 1.00 92.25 179 ASP A C 1
ATOM 1380 O O . ASP A 1 179 ? -13.438 3.387 11.474 1.00 92.25 179 ASP A O 1
ATOM 1384 N N . THR A 1 180 ? -15.489 3.371 10.544 1.00 90.88 180 THR A N 1
ATOM 1385 C CA . THR A 1 180 ? -16.192 3.947 11.684 1.00 90.88 180 THR A CA 1
ATOM 1386 C C . THR A 1 180 ? -17.032 2.897 12.400 1.00 90.88 180 THR A C 1
ATOM 1388 O O . THR A 1 180 ? -17.503 1.919 11.817 1.00 90.88 180 THR A O 1
ATOM 1391 N N . CYS A 1 181 ? -17.205 3.109 13.697 1.00 88.94 181 CYS A N 1
ATOM 1392 C CA . CYS A 1 181 ? -18.174 2.426 14.522 1.00 88.94 181 CYS A CA 1
ATOM 1393 C C . CYS A 1 181 ? -19.070 3.465 15.169 1.00 88.94 181 CYS A C 1
ATOM 1395 O O . CYS A 1 181 ? -18.595 4.359 15.867 1.00 88.94 181 CYS A O 1
ATOM 1397 N N . GLU A 1 182 ? -20.356 3.336 14.901 1.00 88.56 182 GLU A N 1
ATOM 1398 C CA . GLU A 1 182 ? -21.373 4.236 15.415 1.00 88.56 182 GLU A CA 1
ATOM 1399 C C . GLU A 1 182 ? -21.967 3.615 16.671 1.00 88.56 182 GLU A C 1
ATOM 1401 O O . GLU A 1 182 ? -22.298 2.423 16.700 1.00 88.56 182 GLU A O 1
ATOM 1406 N N . VAL A 1 183 ? -22.065 4.433 17.715 1.00 87.06 183 VAL A N 1
ATOM 1407 C CA . VAL A 1 183 ? -22.629 4.064 19.006 1.00 87.06 183 VAL A CA 1
ATOM 1408 C C . VAL A 1 183 ? -23.698 5.066 19.414 1.00 87.06 183 VAL A C 1
ATOM 1410 O O . VAL A 1 183 ? -23.620 6.262 19.146 1.00 87.06 183 VAL A O 1
ATOM 1413 N N . SER A 1 184 ? -24.724 4.562 20.084 1.00 88.12 184 SER A N 1
ATOM 1414 C CA . SER A 1 184 ? -25.781 5.353 20.712 1.00 88.12 184 SER A CA 1
ATOM 1415 C C . SER A 1 184 ? -25.939 4.893 22.158 1.00 88.12 184 SER A C 1
ATOM 1417 O O . SER A 1 184 ? -25.503 3.796 22.493 1.00 88.12 184 SER A O 1
ATOM 1419 N N . CYS A 1 185 ? -26.525 5.710 23.034 1.00 88.88 185 CYS A N 1
ATOM 1420 C CA . CYS A 1 185 ? -26.668 5.372 24.455 1.00 88.88 185 CYS A CA 1
ATOM 1421 C C . CYS A 1 185 ? -28.043 4.768 24.784 1.00 88.88 185 CYS A C 1
ATOM 1423 O O . CYS A 1 185 ? -29.030 5.031 24.095 1.00 88.88 185 CYS A O 1
ATOM 1425 N N . GLU A 1 186 ? -28.121 3.952 25.840 1.00 88.25 186 GLU A N 1
ATOM 1426 C CA . GLU A 1 186 ? -29.402 3.562 26.447 1.00 88.25 186 GLU A CA 1
ATOM 1427 C C . GLU A 1 186 ? -30.080 4.776 27.115 1.00 88.25 186 GLU A C 1
ATOM 1429 O O . GLU A 1 186 ? -29.447 5.787 27.425 1.00 88.25 186 GLU A O 1
ATOM 1434 N N . LEU A 1 187 ? -31.385 4.668 27.387 1.00 87.06 187 LEU A N 1
ATOM 1435 C CA . LEU A 1 187 ? -32.134 5.705 28.103 1.00 87.06 187 LEU A CA 1
ATOM 1436 C C . LEU A 1 187 ? -31.494 6.025 29.467 1.00 87.06 187 LEU A C 1
ATOM 1438 O O . LEU A 1 187 ? -31.210 5.126 30.258 1.00 87.06 187 LEU A O 1
ATOM 1442 N N . GLY A 1 188 ? -31.331 7.319 29.761 1.00 85.12 188 GLY A N 1
ATOM 1443 C CA . GLY A 1 188 ? -30.695 7.810 30.992 1.00 85.12 188 GLY A CA 1
ATOM 1444 C C . GLY A 1 188 ? -29.177 7.998 30.893 1.00 85.12 188 GLY A C 1
ATOM 1445 O O . GLY A 1 188 ? -28.534 8.268 31.907 1.00 85.12 188 GLY A O 1
ATOM 1446 N N . TYR A 1 189 ? -28.614 7.858 29.691 1.00 89.00 189 TYR A N 1
ATOM 1447 C CA . TYR A 1 189 ? -27.212 8.120 29.390 1.00 89.00 189 TYR A CA 1
ATOM 1448 C C . TYR A 1 189 ? -27.087 9.064 28.189 1.00 89.00 189 TYR A C 1
ATOM 1450 O O . TYR A 1 189 ? -27.873 8.985 27.246 1.00 89.00 189 TYR A O 1
ATOM 1458 N N . ASN A 1 190 ? -26.076 9.929 28.214 1.00 87.38 190 ASN A N 1
ATOM 1459 C CA . ASN A 1 190 ? -25.717 10.849 27.142 1.00 87.38 190 ASN A CA 1
ATOM 1460 C C . ASN A 1 190 ? -24.316 10.538 26.613 1.00 87.38 190 ASN A C 1
ATOM 1462 O O . ASN A 1 190 ? -23.431 10.136 27.369 1.00 87.38 190 ASN A O 1
ATOM 1466 N N . LEU A 1 191 ? -24.114 10.772 25.316 1.00 88.44 191 LEU A N 1
ATOM 1467 C CA . LEU A 1 191 ? -22.794 10.697 24.701 1.00 88.44 191 LEU A CA 1
ATOM 1468 C C . LEU A 1 191 ? -21.897 11.825 25.226 1.00 88.44 191 LEU A C 1
ATOM 1470 O O . LEU A 1 191 ? -22.337 12.968 25.364 1.00 88.44 191 LEU A O 1
ATOM 1474 N N . THR A 1 192 ? -20.624 11.519 25.456 1.00 84.19 192 THR A N 1
ATOM 1475 C CA . THR A 1 192 ? -19.594 12.524 25.761 1.00 84.19 192 THR A CA 1
ATOM 1476 C C . THR A 1 192 ? -19.124 13.294 24.525 1.00 84.19 192 THR A C 1
ATOM 1478 O O . THR A 1 192 ? -18.597 14.399 24.661 1.00 84.19 192 THR A O 1
ATOM 1481 N N . SER A 1 193 ? -19.364 12.762 23.317 1.00 76.12 193 SER A N 1
ATOM 1482 C CA . SER A 1 193 ? -19.183 13.459 22.036 1.00 76.12 193 SER A CA 1
ATOM 1483 C C . SER A 1 193 ? -20.521 13.710 21.336 1.00 76.12 193 SER A C 1
ATOM 1485 O O . SER A 1 193 ? -21.516 13.035 21.582 1.00 76.12 193 SER A O 1
ATOM 1487 N N . SER A 1 194 ? -20.554 14.684 20.426 1.00 69.38 194 SER A N 1
ATOM 1488 C CA . SER A 1 194 ? -21.768 15.019 19.673 1.00 69.38 194 SER A CA 1
ATOM 1489 C C . SER A 1 194 ? -22.105 14.040 18.543 1.00 69.38 194 SER A C 1
ATOM 1491 O O . SER A 1 194 ? -23.230 14.067 18.056 1.00 69.38 194 SER A O 1
ATOM 1493 N N . ASP A 1 195 ? -21.140 13.244 18.072 1.00 79.88 195 ASP A N 1
ATOM 1494 C CA . ASP A 1 195 ? -21.272 12.410 16.870 1.00 79.88 195 ASP A CA 1
ATOM 1495 C C . ASP A 1 195 ? -21.463 10.914 17.155 1.00 79.88 195 ASP A C 1
ATOM 1497 O O . ASP A 1 195 ? -22.017 10.217 16.311 1.00 79.88 195 ASP A O 1
ATOM 1501 N N . GLY A 1 196 ? -21.061 10.411 18.328 1.00 84.12 196 GLY A N 1
ATOM 1502 C CA . GLY A 1 196 ? -21.199 8.990 18.652 1.00 84.12 196 GLY A CA 1
ATOM 1503 C C . GLY A 1 196 ? -20.308 8.076 17.801 1.00 84.12 196 GLY A C 1
ATOM 1504 O O . GLY A 1 196 ? -20.648 6.911 17.608 1.00 84.12 196 GLY A O 1
ATOM 1505 N N . VAL A 1 197 ? -19.200 8.583 17.242 1.00 87.94 197 VAL A N 1
ATOM 1506 C CA . VAL A 1 197 ? -18.387 7.839 16.265 1.00 87.94 197 VAL A CA 1
ATOM 1507 C C . VAL A 1 197 ? -17.003 7.490 16.806 1.00 87.94 197 VAL A C 1
ATOM 1509 O O . VAL A 1 197 ? -16.160 8.356 17.043 1.00 87.94 197 VAL A O 1
ATOM 1512 N N . HIS A 1 198 ? -16.706 6.194 16.894 1.00 87.88 198 HIS A N 1
ATOM 1513 C CA . HIS A 1 198 ? -15.333 5.709 16.998 1.00 87.88 198 HIS A CA 1
ATOM 1514 C C . HIS A 1 198 ? -14.750 5.488 15.607 1.00 87.88 198 HIS A C 1
ATOM 1516 O O . HIS A 1 198 ? -15.372 4.870 14.749 1.00 87.88 198 HIS A O 1
ATOM 1522 N N . LYS A 1 199 ? -13.516 5.931 15.380 1.00 91.62 199 LYS A N 1
ATOM 1523 C CA . LYS A 1 199 ? -12.794 5.692 14.131 1.00 91.62 199 LYS A CA 1
ATOM 1524 C C . LYS A 1 199 ? -11.619 4.756 14.366 1.00 91.62 199 LYS A C 1
ATOM 1526 O O . LYS A 1 199 ? -10.869 4.937 15.327 1.00 91.62 199 LYS A O 1
ATOM 1531 N N . CYS A 1 200 ? -11.443 3.772 13.489 1.00 93.12 200 CYS A N 1
ATOM 1532 C CA . CYS A 1 200 ? -10.308 2.868 13.569 1.00 93.12 200 CYS A CA 1
ATOM 1533 C C . CYS A 1 200 ? -9.012 3.592 13.178 1.00 93.12 200 CYS A C 1
ATOM 1535 O O . CYS A 1 200 ? -8.874 4.112 12.066 1.00 93.12 200 CYS A O 1
ATOM 1537 N N . THR A 1 201 ? -8.063 3.649 14.110 1.00 93.19 201 THR A N 1
ATOM 1538 C CA . THR A 1 201 ? -6.814 4.401 13.954 1.00 93.19 201 THR A CA 1
ATOM 1539 C C . THR A 1 201 ? -5.702 3.558 13.330 1.00 93.19 201 THR A C 1
ATOM 1541 O O . THR A 1 201 ? -5.775 2.332 13.268 1.00 93.19 201 THR A O 1
ATOM 1544 N N . VAL A 1 202 ? -4.619 4.220 12.911 1.00 91.31 202 VAL A N 1
ATOM 1545 C CA . VAL A 1 202 ? -3.412 3.559 12.381 1.00 91.31 202 VAL A CA 1
ATOM 1546 C C . VAL A 1 202 ? -2.750 2.592 13.370 1.00 91.31 202 VAL A C 1
ATOM 1548 O O . VAL A 1 202 ? -2.011 1.707 12.956 1.00 91.31 202 VAL A O 1
ATOM 1551 N N . ASN A 1 203 ? -3.035 2.733 14.669 1.00 91.06 203 ASN A N 1
ATOM 1552 C CA . ASN A 1 203 ? -2.501 1.870 15.721 1.00 91.06 203 ASN A CA 1
ATOM 1553 C C . ASN A 1 203 ? -3.331 0.591 15.926 1.00 91.06 203 ASN A C 1
ATOM 1555 O O . ASN A 1 203 ? -3.034 -0.184 16.832 1.00 91.06 203 ASN A O 1
ATOM 1559 N N . GLY A 1 204 ? -4.390 0.373 15.136 1.00 90.56 204 GLY A N 1
ATOM 1560 C CA . GLY A 1 204 ? -5.295 -0.768 15.314 1.00 90.56 204 GLY A CA 1
ATOM 1561 C C . GLY A 1 204 ? -6.191 -0.650 16.552 1.00 90.56 204 GLY A C 1
ATOM 1562 O O . GLY A 1 204 ? -6.682 -1.652 17.066 1.00 90.56 204 GLY A O 1
ATOM 1563 N N . THR A 1 205 ? -6.403 0.571 17.048 1.00 91.25 205 THR A N 1
ATOM 1564 C CA . THR A 1 205 ? -7.301 0.865 18.173 1.00 91.25 205 THR A CA 1
ATOM 1565 C C . THR A 1 205 ? -8.390 1.844 17.758 1.00 91.25 205 THR A C 1
ATOM 1567 O O . THR A 1 205 ? -8.188 2.672 16.864 1.00 91.25 205 THR A O 1
ATOM 1570 N N . TRP A 1 206 ? -9.531 1.777 18.437 1.00 89.75 206 TRP A N 1
ATOM 1571 C CA . TRP A 1 206 ? -10.593 2.773 18.326 1.00 89.75 206 TRP A CA 1
ATOM 1572 C C . TRP A 1 206 ? -10.134 4.132 18.874 1.00 89.75 206 TRP A C 1
ATOM 1574 O O . TRP A 1 206 ? -9.282 4.198 19.761 1.00 89.75 206 TRP A O 1
ATOM 1584 N N . SER A 1 207 ? -10.673 5.228 18.341 1.00 88.50 207 SER A N 1
ATOM 1585 C CA . SER A 1 207 ? -10.476 6.564 18.915 1.00 88.50 207 SER A CA 1
ATOM 1586 C C . SER A 1 207 ? -11.170 6.677 20.282 1.00 88.50 207 SER A C 1
ATOM 1588 O O . SER A 1 207 ? -12.344 6.333 20.413 1.00 88.50 207 SER A O 1
ATOM 1590 N N . ASN A 1 208 ? -10.462 7.186 21.294 1.00 71.69 208 ASN A N 1
ATOM 1591 C CA . ASN A 1 208 ? -10.836 7.094 22.718 1.00 71.69 208 ASN A CA 1
ATOM 1592 C C . ASN A 1 208 ? -11.811 8.171 23.240 1.00 71.69 208 ASN A C 1
ATOM 1594 O O . ASN A 1 208 ? -11.776 8.496 24.421 1.00 71.69 208 ASN A O 1
ATOM 1598 N N . ASN A 1 209 ? -12.674 8.747 22.404 1.00 68.88 209 ASN A N 1
ATOM 1599 C CA . ASN A 1 209 ? -13.366 9.992 22.777 1.00 68.88 209 ASN A CA 1
ATOM 1600 C C . ASN A 1 209 ? -14.896 9.901 22.843 1.00 68.88 209 ASN A C 1
ATOM 1602 O O . ASN A 1 209 ? -15.544 10.940 22.922 1.00 68.88 209 ASN A O 1
ATOM 1606 N N . VAL A 1 210 ? -15.477 8.701 22.799 1.00 78.44 210 VAL A N 1
ATOM 1607 C CA . VAL A 1 210 ? -16.935 8.536 22.833 1.00 78.44 210 VAL A CA 1
ATOM 1608 C C . VAL A 1 210 ? -17.300 7.532 23.913 1.00 78.44 210 VAL A C 1
ATOM 1610 O O . VAL A 1 210 ? -16.881 6.382 23.858 1.00 78.44 210 VAL A O 1
ATOM 1613 N N . THR A 1 211 ? -18.044 7.992 24.911 1.00 83.62 211 THR A N 1
ATOM 1614 C CA . THR A 1 211 ? -18.554 7.187 26.025 1.00 83.62 211 THR A CA 1
ATOM 1615 C C . THR A 1 211 ? -19.992 7.583 26.342 1.00 83.62 211 THR A C 1
ATOM 1617 O O . THR A 1 211 ? -20.424 8.688 26.011 1.00 83.62 211 THR A O 1
ATOM 1620 N N . CYS A 1 212 ? -20.742 6.684 26.980 1.00 85.88 212 CYS A N 1
ATOM 1621 C CA . CYS A 1 212 ? -22.086 6.964 27.489 1.00 85.88 212 CYS A CA 1
ATOM 1622 C C . CYS A 1 212 ? -22.038 7.232 28.997 1.00 85.88 212 CYS A C 1
ATOM 1624 O O . CYS A 1 212 ? -21.788 6.319 29.785 1.00 85.88 212 CYS A O 1
ATOM 1626 N N . GLU A 1 213 ? -22.318 8.468 29.407 1.00 86.50 213 GLU A N 1
ATOM 1627 C CA . GLU A 1 213 ? -22.341 8.904 30.807 1.00 86.50 213 GLU A CA 1
ATOM 1628 C C . GLU A 1 213 ? -23.767 9.144 31.296 1.00 86.50 213 GLU A C 1
ATOM 1630 O O . GLU A 1 213 ? -24.629 9.599 30.551 1.00 86.50 213 GLU A O 1
ATOM 1635 N N . ARG A 1 214 ? -24.040 8.821 32.562 1.00 84.81 214 ARG A N 1
ATOM 1636 C CA . ARG A 1 214 ? -25.385 8.939 33.132 1.00 84.81 214 ARG A CA 1
ATOM 1637 C C . ARG A 1 214 ? -25.795 10.410 33.271 1.00 84.81 214 ARG A C 1
ATOM 1639 O O . ARG A 1 214 ? -25.022 11.207 33.795 1.00 84.81 214 ARG A O 1
ATOM 1646 N N . THR A 1 215 ? -27.018 10.727 32.849 1.00 76.44 215 THR A N 1
ATOM 1647 C CA . THR A 1 215 ? -27.655 12.046 33.032 1.00 76.44 215 THR A CA 1
ATOM 1648 C C . THR A 1 215 ? -28.086 12.314 34.462 1.00 76.44 215 THR A C 1
ATOM 1650 O O . THR A 1 215 ? -28.574 11.351 35.106 1.00 76.44 215 THR A O 1
#

pLDDT: mean 84.19, std 12.67, range [42.56, 98.19]

Sequence (215 aa):
MCVIHVVAPSVLQNVALNMAAERSGPSQSGAARLATDGINNTCTVTNIELHPWWRVDLVHLYTVWHVTVSNFEQQQPALRDLAIWMSINDTAVPPSDGSLCGTYSSPSWHVGVSHVTCVQPPVLARYVSLIAHDKVETKLRLCEVQVFGQLVTCPAFTPTVGEKYTEPTCTSEKKFYNDTCEVSCELGYNLTSSDGVHKCTVNGTWSNNVTCERT

Organism: Ridgeia piscesae (NCBI:txid27915)

Secondary structure (DSSP, 8-state):
-----PPPPS--EETTTT--EEESS-SSS--GGGGSSS-TT--EE--SBSS-EEEEEEEEEEEEEEEEEEEETTSSPPP-SEEEEEESS---SS-TT-EEEEEE---S---SEEEEEEEEEEEEEEEEEEEE--SS-B--EESEEEEEEEE-EEPPP---TT--EE--TTSSS-EETT-EEE-EEPTTEEESSSS-EEEB-TTSSB-S---EEE-

InterPro domains:
  IPR000436 Sushi/SCR/CCP domain [PF00084] (165-212)
  IPR000436 Sushi/SCR/CCP domain [PS50923] (152-214)
  IPR000436 Sushi/SCR/CCP domain [cd00033] (177-213)
  IPR006585 Fucolectin tachylectin-4 pentraxin-1 [SM00607] (12-155)
  IPR008979 Galactose-binding-like domain superfamily [SSF49785] (8-152)
  IPR035976 Sushi/SCR/CCP superfamily [SSF57535] (152-213)
  IPR051941 Blood Group Antigen-Binding Lectin [PTHR45713] (14-203)

Foldseek 3Di:
DDDPDPDDDPDWFQLLAQFDKDWDDDDPDAHLCQQRPPFLPRKHKHDFFAWIKMKTFSVAKWQFFKKKFWDQVVDDDDDAWKWKWFAADDADVVRPRIDTQDIDGDPPDDHGIDIDIRGDRGDIHRMIMMIHNDPGGDMDMTNYMTITTGFQWAAQDDDDPPFAWDDKPRNPDIHTAQDKIAIDGDPQWDWQDPGRIWGQHPVNYTDDRITTHGD

Radius of gyration: 21.86 Å; chains: 1; bounding box: 60×31×58 Å